Protein AF-X1LAN7-F1 (afdb_monomer_lite)

Foldseek 3Di:
DWKAWDFDDDVFIWIKIWDADPVRQIFIFTQPDTPCNVLLRVLLVVLRVVVPPDDLVVLVVSLCCQQPVDVHGDDDSSVSNSRNSSRTSLRSVCVVVVHDSCVVVPHDPDPDDDDADDADDPDPVSSQVSVCVRVPDFWHKDWDDPVRDDPQFPTKIFTWTQAPVGTDGFKMWTWRFLRVQVVCCVVVVHHPWDQDPVVRDTDRGTDTDIGGDPVVVVRSQQRVQWDWDDDPPDIQIFGQHDCVGQQAQEEQEEQAPPPLSVVVSVVVVVVCVVPTRYYYDRPDHPVVVVSVCRNRNHPYYHYRYPVNSVD

Structure (mmCIF, N/CA/C/O backbone):
data_AF-X1LAN7-F1
#
_entry.id   AF-X1LAN7-F1
#
loop_
_atom_site.group_PDB
_atom_site.id
_atom_site.type_symbol
_atom_site.label_atom_id
_atom_site.label_alt_id
_atom_site.label_comp_id
_atom_site.label_asym_id
_atom_site.label_entity_id
_atom_site.label_seq_id
_atom_site.pdbx_PDB_ins_code
_atom_site.Cartn_x
_atom_site.Cartn_y
_atom_site.Cartn_z
_atom_site.occupancy
_atom_site.B_iso_or_equiv
_atom_site.auth_seq_id
_atom_site.auth_comp_id
_atom_site.auth_asym_id
_atom_site.auth_atom_id
_atom_site.pdbx_PDB_model_num
ATOM 1 N N . THR A 1 1 ? -23.621 -31.656 3.270 1.00 93.31 1 THR A N 1
ATOM 2 C CA . THR A 1 1 ? -23.912 -32.624 4.350 1.00 93.31 1 THR A CA 1
ATOM 3 C C . THR A 1 1 ? -23.956 -31.976 5.725 1.00 93.31 1 THR A C 1
ATOM 5 O O . THR A 1 1 ? -24.864 -32.305 6.477 1.00 93.31 1 THR A O 1
ATOM 8 N N . ALA A 1 2 ? -23.056 -31.046 6.071 1.00 96.06 2 ALA A N 1
ATOM 9 C CA . ALA A 1 2 ? -23.102 -30.331 7.355 1.00 96.06 2 ALA A CA 1
ATOM 10 C C . ALA A 1 2 ? -22.460 -28.935 7.281 1.00 96.06 2 ALA A C 1
ATOM 12 O O . ALA A 1 2 ? -21.603 -28.694 6.432 1.00 96.06 2 ALA A O 1
ATOM 13 N N . VAL A 1 3 ? -22.838 -28.038 8.199 1.00 97.12 3 VAL A N 1
ATOM 14 C CA . VAL A 1 3 ? -22.232 -26.706 8.376 1.00 97.12 3 VAL A CA 1
ATOM 15 C C . VAL A 1 3 ? -21.875 -26.525 9.851 1.00 97.12 3 VAL A C 1
ATOM 17 O O . VAL A 1 3 ? -22.745 -26.350 10.705 1.00 97.12 3 VAL A O 1
ATOM 20 N N . LYS A 1 4 ? -20.583 -26.599 10.172 1.00 96.44 4 LYS A N 1
ATOM 21 C CA . LYS A 1 4 ? -20.095 -26.703 11.554 1.00 96.44 4 LYS A CA 1
ATOM 22 C C . LYS A 1 4 ? -19.290 -25.460 11.949 1.00 96.44 4 LYS A C 1
ATOM 24 O O . LYS A 1 4 ? -18.255 -25.214 11.331 1.00 96.44 4 LYS A O 1
ATOM 29 N N . PRO A 1 5 ? -19.721 -24.686 12.962 1.00 96.56 5 PRO A N 1
ATOM 30 C CA . PRO A 1 5 ? -18.915 -23.609 13.528 1.00 96.56 5 PRO A CA 1
ATOM 31 C C . PRO A 1 5 ? -17.863 -24.149 14.513 1.00 96.56 5 PRO A C 1
ATOM 33 O O . PRO A 1 5 ? -18.166 -25.002 15.347 1.00 96.56 5 PRO A O 1
ATOM 36 N N . PHE A 1 6 ? -16.655 -23.594 14.458 1.00 95.50 6 PHE A N 1
ATOM 37 C CA . PHE A 1 6 ? -15.504 -23.903 15.306 1.00 95.50 6 PHE A CA 1
ATOM 38 C C . PHE A 1 6 ? -14.986 -22.614 15.952 1.00 95.50 6 PHE A C 1
ATOM 40 O O . PHE A 1 6 ? -14.161 -21.912 15.359 1.00 95.50 6 PHE A O 1
ATOM 47 N N . PRO A 1 7 ? -15.488 -22.251 17.143 1.00 92.38 7 PRO A N 1
ATOM 48 C CA . PRO A 1 7 ? -14.899 -21.172 17.919 1.00 92.38 7 PRO A CA 1
ATOM 49 C C . PRO A 1 7 ? -13.528 -21.623 18.435 1.00 92.38 7 PRO A C 1
ATOM 51 O O . PRO A 1 7 ? -13.412 -22.667 19.078 1.00 92.38 7 PRO A O 1
ATOM 54 N N . ILE A 1 8 ? -12.490 -20.841 18.148 1.00 91.00 8 ILE A N 1
ATOM 55 C CA . ILE A 1 8 ? -11.109 -21.107 18.557 1.00 91.00 8 ILE A CA 1
ATOM 56 C C . ILE A 1 8 ? -10.618 -19.916 19.369 1.00 91.00 8 ILE A C 1
ATOM 58 O O . ILE A 1 8 ? -10.806 -18.763 18.985 1.00 91.00 8 ILE A O 1
ATOM 62 N N . LYS A 1 9 ? -9.966 -20.189 20.496 1.00 84.69 9 LYS A N 1
ATOM 63 C CA . LYS A 1 9 ? -9.334 -19.160 21.318 1.00 84.69 9 LYS A CA 1
ATOM 64 C C . LYS A 1 9 ? -7.823 -19.205 21.109 1.00 84.69 9 LYS A C 1
ATOM 66 O O . LYS A 1 9 ? -7.197 -20.195 21.476 1.00 84.69 9 LYS A O 1
ATOM 71 N N . ALA A 1 10 ? -7.268 -18.140 20.539 1.00 81.44 10 ALA A N 1
ATOM 72 C CA . ALA A 1 10 ? -5.829 -17.906 20.450 1.00 81.44 10 ALA A CA 1
ATOM 73 C C . ALA A 1 10 ? -5.483 -16.622 21.231 1.00 81.44 10 ALA A C 1
ATOM 75 O O . ALA A 1 10 ? -5.897 -16.484 22.384 1.00 81.44 10 ALA A O 1
ATOM 76 N N . ASP A 1 11 ? -4.767 -15.679 20.616 1.00 80.38 11 ASP A N 1
ATOM 77 C CA . ASP A 1 11 ? -4.537 -14.322 21.132 1.00 80.38 11 ASP A CA 1
ATOM 78 C C . ASP A 1 11 ? -5.847 -13.522 21.272 1.00 80.38 11 ASP A C 1
ATOM 80 O O . ASP A 1 11 ? -6.050 -12.794 22.244 1.00 80.38 11 ASP A O 1
ATOM 84 N N . ARG A 1 12 ? -6.779 -13.736 20.339 1.00 83.38 12 ARG A N 1
ATOM 85 C CA . ARG A 1 12 ? -8.180 -13.298 20.391 1.00 83.38 12 ARG A CA 1
ATOM 86 C C . ARG A 1 12 ? -9.114 -14.462 20.020 1.00 83.38 12 ARG A C 1
ATOM 88 O O . ARG A 1 12 ? -8.641 -15.495 19.535 1.00 83.38 12 ARG A O 1
ATOM 95 N N . PRO A 1 13 ? -10.430 -14.366 20.278 1.00 90.19 13 PRO A N 1
ATOM 96 C CA . PRO A 1 13 ? -11.364 -15.369 19.787 1.00 90.19 13 PRO A CA 1
ATOM 97 C C . PRO A 1 13 ? -11.541 -15.243 18.271 1.00 90.19 13 PRO A C 1
ATOM 99 O O . PRO A 1 13 ? -11.807 -14.158 17.750 1.00 90.19 13 PRO A O 1
ATOM 102 N N . TYR A 1 14 ? -11.445 -16.381 17.596 1.00 92.31 14 TYR A N 1
ATOM 103 C CA . TYR A 1 14 ? -11.757 -16.568 16.186 1.00 92.31 14 TYR A CA 1
ATOM 104 C C . TYR A 1 14 ? -12.940 -17.519 16.054 1.00 92.31 14 TYR A C 1
ATOM 106 O O . TYR A 1 14 ? -13.192 -18.358 16.923 1.00 92.31 14 TYR A O 1
ATOM 114 N N . LEU A 1 15 ? -13.655 -17.419 14.940 1.00 95.44 15 LEU A N 1
ATOM 115 C CA . LEU A 1 15 ? -14.700 -18.366 14.592 1.00 95.44 15 LEU A CA 1
ATOM 116 C C . LEU A 1 15 ? -14.530 -18.786 13.141 1.00 95.44 15 LEU A C 1
ATOM 118 O O . LEU A 1 15 ? -14.737 -17.986 12.230 1.00 95.44 15 LEU A O 1
ATOM 122 N N . PHE A 1 16 ? -14.216 -20.061 12.951 1.00 96.88 16 PHE A N 1
ATOM 123 C CA . PHE A 1 16 ? -14.199 -20.683 11.636 1.00 96.88 16 PHE A CA 1
ATOM 124 C C . PHE A 1 16 ? -15.485 -21.465 11.401 1.00 96.88 16 PHE A C 1
ATOM 126 O O . PHE A 1 16 ? -16.121 -21.942 12.341 1.00 96.88 16 PHE A O 1
ATOM 133 N N . VAL A 1 17 ? -15.864 -21.637 10.143 1.00 97.69 17 VAL A N 1
ATOM 134 C CA . VAL A 1 17 ? -16.921 -22.555 9.727 1.00 97.69 17 VAL A CA 1
ATOM 135 C C . VAL A 1 17 ? -16.349 -23.572 8.756 1.00 97.69 17 VAL A C 1
ATOM 137 O O . VAL A 1 17 ? -15.561 -23.222 7.882 1.00 97.69 17 VAL A O 1
ATOM 140 N N . LYS A 1 18 ? -16.757 -24.832 8.909 1.00 98.12 18 LYS A N 1
ATOM 141 C CA . LYS A 1 18 ? -16.514 -25.886 7.926 1.00 98.12 18 LYS A CA 1
ATOM 142 C C . LYS A 1 18 ? -17.829 -26.277 7.272 1.00 98.12 18 LYS A C 1
ATOM 144 O O . LYS A 1 18 ? -18.756 -26.696 7.970 1.00 98.12 18 LYS A O 1
ATOM 149 N N . VAL A 1 19 ? -17.889 -26.180 5.950 1.00 98.25 19 VAL A N 1
ATOM 150 C CA . VAL A 1 19 ? -19.006 -26.680 5.139 1.00 98.25 19 VAL A CA 1
ATOM 151 C C . VAL A 1 19 ? -18.566 -27.987 4.491 1.00 98.25 19 VAL A C 1
ATOM 153 O O . VAL A 1 19 ? -17.579 -28.010 3.765 1.00 98.25 19 VAL A O 1
ATOM 156 N N . GLU A 1 20 ? -19.266 -29.078 4.783 1.00 97.94 20 GLU A N 1
ATOM 157 C CA . GLU A 1 20 ? -18.968 -30.418 4.264 1.00 97.94 20 GLU A CA 1
ATOM 158 C C . GLU A 1 20 ? -19.929 -30.763 3.120 1.00 97.94 20 GLU A C 1
ATOM 160 O O . GLU A 1 20 ? -21.137 -30.514 3.232 1.00 97.94 20 GLU A O 1
ATOM 165 N N . THR A 1 21 ? -19.416 -31.353 2.038 1.00 97.81 21 THR A N 1
ATOM 166 C CA . THR A 1 21 ? -20.222 -31.928 0.949 1.00 97.81 21 THR A CA 1
ATOM 167 C C . THR A 1 21 ? -20.317 -33.452 1.080 1.00 97.81 21 THR A C 1
ATOM 169 O O . THR A 1 21 ? -19.758 -34.057 1.998 1.00 97.81 21 THR A O 1
ATOM 172 N N . ASP A 1 22 ? -21.123 -34.071 0.230 1.00 96.75 22 ASP A N 1
ATOM 173 C CA . ASP A 1 22 ? -21.238 -35.523 0.058 1.00 96.75 22 ASP A CA 1
ATOM 174 C C . ASP A 1 22 ? -20.114 -36.112 -0.810 1.00 96.75 22 ASP A C 1
ATOM 176 O O . ASP A 1 22 ? -19.755 -37.271 -0.633 1.00 96.75 22 ASP A O 1
ATOM 180 N N . GLU A 1 23 ? -19.485 -35.301 -1.660 1.00 94.75 23 GLU A N 1
ATOM 181 C CA . GLU A 1 23 ? -18.317 -35.683 -2.471 1.00 94.75 23 GLU A CA 1
ATOM 182 C C . GLU A 1 23 ? -16.978 -35.650 -1.703 1.00 94.75 23 GLU A C 1
ATOM 184 O O . GLU A 1 23 ? -15.906 -35.816 -2.280 1.00 94.75 23 GLU A O 1
ATOM 189 N N . GLY A 1 24 ? -17.005 -35.403 -0.390 1.00 93.12 24 GLY A N 1
ATOM 190 C CA . GLY A 1 24 ? -15.804 -35.346 0.453 1.00 93.12 24 GLY A CA 1
ATOM 191 C C . GLY A 1 24 ? -14.993 -34.047 0.337 1.00 93.12 24 GLY A C 1
ATOM 192 O O . GLY A 1 24 ? -14.035 -33.857 1.090 1.00 93.12 24 GLY A O 1
ATOM 193 N N . VAL A 1 25 ? -15.396 -33.121 -0.537 1.00 96.69 25 VAL A N 1
ATOM 194 C CA . VAL A 1 25 ? -14.853 -31.758 -0.593 1.00 96.69 25 VAL A CA 1
ATOM 195 C C . VAL A 1 25 ? -15.425 -30.943 0.571 1.00 96.69 25 VAL A C 1
ATOM 197 O O . VAL A 1 25 ? -16.591 -31.062 0.944 1.00 96.69 25 VAL A O 1
ATOM 200 N N . TYR A 1 26 ? -14.603 -30.098 1.185 1.00 97.88 26 TYR A N 1
ATOM 201 C CA . TYR A 1 26 ? -15.074 -29.185 2.220 1.00 97.88 26 TYR A CA 1
ATOM 202 C C . TYR A 1 26 ? -14.440 -27.807 2.086 1.00 97.88 26 TYR A C 1
ATOM 204 O O . TYR A 1 26 ? -13.293 -27.663 1.651 1.00 97.88 26 TYR A O 1
ATOM 212 N N . GLY A 1 27 ? -15.198 -26.809 2.522 1.00 97.94 27 GLY A N 1
ATOM 213 C CA . GLY A 1 27 ? -14.804 -25.409 2.544 1.00 97.94 27 GLY A CA 1
ATOM 214 C C . GLY A 1 27 ? -14.567 -24.906 3.953 1.00 97.94 27 GLY A C 1
ATOM 215 O O . GLY A 1 27 ? -15.240 -25.358 4.885 1.00 97.94 27 GLY A O 1
ATOM 216 N N . ILE A 1 28 ? -13.643 -23.965 4.097 1.00 98.1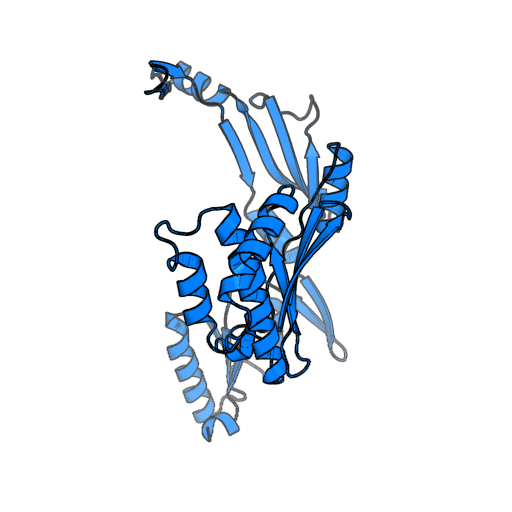2 28 ILE A N 1
ATOM 217 C CA . ILE A 1 28 ? -13.375 -23.239 5.334 1.00 98.12 28 ILE A CA 1
ATOM 218 C C . ILE A 1 28 ? -13.632 -21.753 5.108 1.00 98.12 28 ILE A C 1
ATOM 220 O O . ILE A 1 28 ? -13.197 -21.189 4.110 1.00 98.12 28 ILE A O 1
ATOM 224 N N . GLY A 1 29 ? -14.304 -21.117 6.061 1.00 97.31 29 GLY A N 1
ATOM 225 C CA . GLY A 1 29 ? -14.453 -19.667 6.092 1.00 97.31 29 GLY A CA 1
ATOM 226 C C . GLY A 1 29 ? -14.331 -19.112 7.502 1.00 97.31 29 GLY A C 1
ATOM 227 O O . GLY A 1 29 ? -14.469 -19.844 8.483 1.00 97.31 29 GLY A O 1
ATOM 228 N N . GLU A 1 30 ? -14.052 -17.817 7.601 1.00 96.69 30 GLU A N 1
ATOM 229 C CA . GLU A 1 30 ? -13.845 -17.105 8.863 1.00 96.69 30 GLU A CA 1
ATOM 230 C C . GLU A 1 30 ? -14.938 -16.052 9.065 1.00 96.69 30 GLU A C 1
ATOM 232 O O . GLU A 1 30 ? -15.313 -15.338 8.135 1.00 96.69 30 GLU A O 1
ATOM 237 N N . ALA A 1 31 ? -15.441 -15.932 10.292 1.00 94.69 31 ALA A N 1
ATOM 238 C CA . ALA A 1 31 ? -16.333 -14.848 10.678 1.00 94.69 31 ALA A CA 1
ATOM 239 C C . ALA A 1 31 ? -15.549 -13.665 11.269 1.00 94.69 31 ALA A C 1
ATOM 241 O O . ALA A 1 31 ? -14.831 -13.809 12.256 1.00 94.69 31 ALA A O 1
ATOM 242 N N . GLY A 1 32 ? -15.757 -12.464 10.725 1.00 84.88 32 GLY A N 1
ATOM 243 C CA . GLY A 1 32 ? -14.953 -11.276 11.050 1.00 84.88 32 GLY A CA 1
ATOM 244 C C . GLY A 1 32 ? -15.312 -10.522 12.341 1.00 84.88 32 GLY A C 1
ATOM 245 O O . GLY A 1 32 ? -14.724 -9.475 12.605 1.00 84.88 32 GLY A O 1
ATOM 246 N N . ILE A 1 33 ? -16.275 -10.985 13.150 1.00 87.25 33 ILE A N 1
ATOM 247 C CA . ILE A 1 33 ? -16.694 -10.271 14.375 1.00 87.25 33 ILE A CA 1
ATOM 248 C C . ILE A 1 33 ? -16.093 -10.924 15.622 1.00 87.25 33 ILE A C 1
ATOM 250 O O . ILE A 1 33 ? -16.616 -11.907 16.149 1.00 87.25 33 ILE A O 1
ATOM 254 N N . THR A 1 34 ? -15.036 -10.308 16.148 1.00 84.50 34 THR A N 1
ATOM 255 C CA . THR A 1 34 ? -14.375 -10.722 17.393 1.00 84.50 34 THR A CA 1
ATOM 256 C C . THR A 1 34 ? -15.280 -10.503 18.621 1.00 84.50 34 THR A C 1
ATOM 258 O O . THR A 1 34 ? -16.012 -9.506 18.702 1.00 84.50 34 THR A O 1
ATOM 261 N N . TRP A 1 35 ? -15.198 -11.418 19.597 1.00 90.12 35 TRP A N 1
ATOM 262 C CA . TRP A 1 35 ? -15.920 -11.430 20.888 1.00 90.12 35 TRP A CA 1
ATOM 263 C C . TRP A 1 35 ? -17.421 -11.746 20.819 1.00 90.12 35 TRP A C 1
ATOM 265 O O . TRP A 1 35 ? -18.147 -11.558 21.796 1.00 90.12 35 TRP A O 1
ATOM 275 N N . ARG A 1 36 ? -17.924 -12.157 19.650 1.00 93.50 36 ARG A N 1
ATOM 276 C CA . ARG A 1 36 ? -19.327 -12.558 19.440 1.00 93.50 36 ARG A CA 1
ATOM 277 C C . ARG A 1 36 ? -19.425 -13.932 18.777 1.00 93.50 36 ARG A C 1
ATOM 279 O O . ARG A 1 36 ? -20.456 -14.274 18.203 1.00 93.50 36 ARG A O 1
ATOM 286 N N . GLU A 1 37 ? -18.376 -14.740 18.891 1.00 93.38 37 GLU A N 1
ATOM 287 C CA . GLU A 1 37 ? -18.239 -16.056 18.269 1.00 93.38 37 GLU A CA 1
ATOM 288 C C . GLU A 1 37 ? -19.393 -17.006 18.616 1.00 93.38 37 GLU A C 1
ATOM 290 O O . GLU A 1 37 ? -19.853 -17.764 17.767 1.00 93.38 37 GLU A O 1
ATOM 295 N N . TRP A 1 38 ? -19.942 -16.923 19.829 1.00 93.62 38 TRP A N 1
ATOM 296 C CA . TRP A 1 38 ? -21.084 -17.744 20.232 1.00 93.62 38 TRP A CA 1
ATOM 297 C C . TRP A 1 38 ? -22.390 -17.328 19.555 1.00 93.62 38 TRP A C 1
ATOM 299 O O . TRP A 1 38 ? -23.160 -18.193 19.133 1.00 93.62 38 TRP A O 1
ATOM 309 N N . ALA A 1 39 ? -22.622 -16.020 19.410 1.00 94.88 39 ALA A N 1
ATOM 310 C CA . ALA A 1 39 ? -23.793 -15.490 18.717 1.00 94.88 39 ALA A CA 1
ATOM 311 C C . ALA A 1 39 ? -23.725 -15.813 17.221 1.00 94.88 39 ALA A C 1
ATOM 313 O O . ALA A 1 39 ? -24.687 -16.328 16.652 1.00 94.88 39 ALA A O 1
ATOM 314 N N . VAL A 1 40 ? -22.558 -15.601 16.605 1.00 96.06 40 VAL A N 1
ATOM 315 C CA . VAL A 1 40 ? -22.331 -15.945 15.197 1.00 96.06 40 VAL A CA 1
ATOM 316 C C . VAL A 1 40 ? -22.406 -17.462 14.990 1.00 96.06 40 VAL A C 1
ATOM 318 O O . VAL A 1 40 ? -23.057 -17.917 14.057 1.00 96.06 40 VAL A O 1
ATOM 321 N N . GLY A 1 41 ? -21.852 -18.277 15.892 1.00 95.81 41 GLY A N 1
ATOM 322 C CA . GLY A 1 41 ? -21.985 -19.736 15.843 1.00 95.81 41 GLY A CA 1
ATOM 323 C C . GLY A 1 41 ? -23.437 -20.211 15.979 1.00 95.81 41 GLY A C 1
ATOM 324 O O . GLY A 1 41 ? -23.840 -21.175 15.329 1.00 95.81 41 GLY A O 1
ATOM 325 N N . GLY A 1 42 ? -24.249 -19.518 16.782 1.00 95.69 42 GLY A N 1
ATOM 326 C CA . GLY A 1 42 ? -25.700 -19.707 16.833 1.00 95.69 42 GLY A CA 1
ATOM 327 C C . GLY A 1 42 ? -26.378 -19.392 15.499 1.00 95.69 42 GLY A C 1
ATOM 328 O O . GLY A 1 42 ? -27.150 -20.211 15.003 1.00 95.69 42 GLY A O 1
ATOM 329 N N . ALA A 1 43 ? -26.033 -18.260 14.884 1.00 95.44 43 ALA A N 1
ATOM 330 C CA . ALA A 1 43 ? -26.537 -17.866 13.571 1.00 95.44 43 ALA A CA 1
ATOM 331 C C . ALA A 1 43 ? -26.139 -18.859 12.462 1.00 95.44 43 ALA A C 1
ATOM 333 O O . ALA A 1 43 ? -26.980 -19.236 11.654 1.00 95.44 43 ALA A O 1
ATOM 334 N N . ILE A 1 44 ? -24.904 -19.370 12.467 1.00 96.81 44 ILE A N 1
ATOM 335 C CA . ILE A 1 44 ? -24.456 -20.420 11.536 1.00 96.81 44 ILE A CA 1
ATOM 336 C C . ILE A 1 44 ? -25.300 -21.688 11.708 1.00 96.81 44 ILE A C 1
ATOM 338 O O . ILE A 1 44 ? -25.775 -22.254 10.725 1.00 96.81 44 ILE A O 1
ATOM 342 N N . ARG A 1 45 ? -25.538 -22.123 12.953 1.00 95.44 45 ARG A N 1
ATOM 343 C CA . ARG A 1 45 ? -26.410 -23.278 13.230 1.00 95.44 45 ARG A CA 1
ATOM 344 C C . ARG A 1 45 ? -27.844 -23.053 12.754 1.00 95.44 45 ARG A C 1
ATOM 346 O O . ARG A 1 45 ? -28.469 -24.000 12.289 1.00 95.44 45 ARG A O 1
ATOM 353 N N . HIS A 1 46 ? -28.349 -21.826 12.852 1.00 93.31 46 HIS A N 1
ATOM 354 C CA . HIS A 1 46 ? -29.666 -21.465 12.334 1.00 93.31 46 HIS A CA 1
ATOM 355 C C . HIS A 1 46 ? -29.713 -21.562 10.797 1.00 93.31 46 HIS A C 1
ATOM 357 O O . HIS A 1 46 ? -30.567 -22.261 10.245 1.00 93.31 46 HIS A O 1
ATOM 363 N N . LEU A 1 47 ? -28.740 -20.948 10.112 1.00 95.06 47 LEU A N 1
ATOM 364 C CA . LEU A 1 47 ? -28.637 -20.941 8.648 1.00 95.06 47 LEU A CA 1
ATOM 365 C C . LEU A 1 47 ? -28.336 -22.323 8.054 1.00 95.06 47 LEU A C 1
ATOM 367 O O . LEU A 1 47 ? -28.708 -22.580 6.913 1.00 95.06 47 LEU A O 1
ATOM 371 N N . GLN A 1 48 ? -27.730 -23.241 8.816 1.00 95.50 48 GLN A N 1
ATOM 372 C CA . GLN A 1 48 ? -27.444 -24.609 8.365 1.00 95.50 48 GLN A CA 1
ATOM 373 C C . GLN A 1 48 ? -28.680 -25.302 7.769 1.00 95.50 48 GLN A C 1
ATOM 375 O O . GLN A 1 48 ? -28.548 -26.034 6.789 1.00 95.50 48 GLN A O 1
ATOM 380 N N . SER A 1 49 ? -29.871 -25.066 8.328 1.00 91.88 49 SER A N 1
ATOM 381 C CA . SER A 1 49 ? -31.115 -25.682 7.844 1.00 91.88 49 SER A CA 1
ATOM 382 C C . SER A 1 49 ? -31.469 -25.300 6.401 1.00 91.88 49 SER A C 1
ATOM 384 O O . SER A 1 49 ? -32.071 -26.102 5.696 1.00 91.88 49 SER A O 1
ATOM 386 N N . LEU A 1 50 ? -31.042 -24.120 5.942 1.00 92.81 50 LEU A N 1
ATOM 387 C CA . LEU A 1 50 ? -31.231 -23.643 4.569 1.00 92.81 50 LEU A CA 1
ATOM 388 C C . LEU A 1 50 ? -30.190 -24.211 3.593 1.00 92.81 50 LEU A C 1
ATOM 390 O O . LEU A 1 50 ? -30.388 -24.148 2.384 1.00 92.81 50 LEU A O 1
ATOM 394 N N . LEU A 1 51 ? -29.071 -24.731 4.105 1.00 95.62 51 LEU A N 1
ATOM 395 C CA . LEU A 1 51 ? -27.888 -25.092 3.316 1.00 95.62 51 LEU A CA 1
ATOM 396 C C . LEU A 1 51 ? -27.735 -26.602 3.134 1.00 95.62 51 LEU A C 1
ATOM 398 O O . LEU A 1 51 ? -27.246 -27.063 2.103 1.00 95.62 51 LEU A O 1
ATOM 402 N N . VAL A 1 52 ? -28.120 -27.397 4.134 1.00 96.56 52 VAL A N 1
ATOM 403 C CA . VAL A 1 52 ? -28.007 -28.857 4.056 1.00 96.56 52 VAL A CA 1
ATOM 404 C C . VAL A 1 52 ? -28.920 -29.386 2.948 1.00 96.56 52 VAL A C 1
ATOM 406 O O . VAL A 1 52 ? -30.117 -29.123 2.933 1.00 96.56 52 VAL A O 1
ATOM 409 N N . GLY A 1 53 ? -28.334 -30.148 2.020 1.00 96.25 53 GLY A N 1
ATOM 410 C CA . GLY A 1 53 ? -29.033 -30.705 0.858 1.00 96.25 53 GLY A CA 1
ATOM 411 C C . GLY A 1 53 ? -29.066 -29.784 -0.365 1.00 96.25 53 GLY A C 1
ATOM 412 O O . GLY A 1 53 ? -29.588 -30.190 -1.397 1.00 96.25 53 GLY A O 1
ATOM 413 N N . GLN A 1 54 ? -28.510 -28.573 -0.278 1.00 97.38 54 GLN A N 1
ATOM 414 C CA . GLN A 1 54 ? -28.371 -27.683 -1.428 1.00 97.38 54 GLN A CA 1
ATOM 415 C C . GLN A 1 54 ? -27.054 -27.910 -2.179 1.00 97.38 54 GLN A C 1
ATOM 417 O O . GLN A 1 54 ? -26.063 -28.364 -1.605 1.00 97.38 54 GLN A O 1
ATOM 422 N N . ASP A 1 55 ? -27.046 -27.520 -3.454 1.00 97.19 55 ASP A N 1
ATOM 423 C CA . ASP A 1 55 ? -25.848 -27.479 -4.293 1.00 97.19 55 ASP A CA 1
ATOM 424 C C . ASP A 1 55 ? -24.951 -26.277 -3.915 1.00 97.19 55 ASP A C 1
ATOM 426 O O . ASP A 1 55 ? -25.383 -25.125 -4.070 1.00 97.19 55 ASP A O 1
ATOM 430 N N . PRO A 1 56 ? -23.700 -26.503 -3.458 1.00 96.56 56 PRO A N 1
ATOM 431 C CA . PRO A 1 56 ? -22.784 -25.431 -3.071 1.00 96.56 56 PRO A CA 1
ATOM 432 C C . PRO A 1 56 ? -22.340 -24.536 -4.242 1.00 96.56 56 PRO A C 1
ATOM 434 O O . PRO A 1 56 ? -21.883 -23.413 -4.008 1.00 96.56 56 PRO A O 1
ATOM 437 N N . PHE A 1 57 ? -22.492 -24.969 -5.502 1.00 96.56 57 PHE A N 1
ATOM 438 C CA . PHE A 1 57 ? -22.143 -24.152 -6.670 1.00 96.56 57 PHE A CA 1
ATOM 439 C C . PHE A 1 57 ? -23.129 -23.006 -6.906 1.00 96.56 57 PHE A C 1
ATOM 441 O O . PHE A 1 57 ? -22.751 -21.985 -7.498 1.00 96.56 57 PHE A O 1
ATOM 448 N N . ARG A 1 58 ? -24.352 -23.109 -6.369 1.00 96.81 58 ARG A N 1
ATOM 449 C CA . ARG A 1 58 ? -25.395 -22.074 -6.427 1.00 96.81 58 ARG A CA 1
ATOM 450 C C . ARG A 1 58 ? -25.164 -20.955 -5.405 1.00 96.81 58 ARG A C 1
ATOM 452 O O . ARG A 1 58 ? -26.103 -20.502 -4.756 1.00 96.81 58 ARG A O 1
ATOM 459 N N . THR A 1 59 ? -23.920 -20.494 -5.280 1.00 95.06 59 THR A N 1
ATOM 460 C CA . THR A 1 59 ? -23.455 -19.550 -4.251 1.00 95.06 59 THR A CA 1
ATOM 461 C C . THR A 1 59 ? -24.328 -18.295 -4.174 1.00 95.06 59 THR A C 1
ATOM 463 O O . THR A 1 59 ? -24.817 -17.976 -3.098 1.00 95.06 59 THR A O 1
ATOM 466 N N . GLU A 1 60 ? -24.647 -17.664 -5.311 1.00 95.38 60 GLU A N 1
ATOM 467 C CA . GLU A 1 60 ? -25.509 -16.469 -5.349 1.00 95.38 60 GLU A CA 1
ATOM 468 C C . GLU A 1 60 ? -26.933 -16.756 -4.848 1.00 95.38 60 GLU A C 1
ATOM 470 O O . GLU A 1 60 ? -27.494 -16.004 -4.057 1.00 95.38 60 GLU A O 1
ATOM 475 N N . PHE A 1 61 ? -27.524 -17.883 -5.256 1.00 96.38 61 PHE A N 1
ATOM 476 C CA . PHE A 1 61 ? -28.849 -18.275 -4.776 1.00 96.38 61 PHE A CA 1
ATOM 477 C C . PHE A 1 61 ? -28.837 -18.495 -3.261 1.00 96.38 61 PHE A C 1
ATOM 479 O O . PHE A 1 61 ? -29.704 -17.968 -2.568 1.00 96.38 61 PHE A O 1
ATOM 486 N N . LEU A 1 62 ? -27.848 -19.228 -2.746 1.00 96.69 62 LEU A N 1
ATOM 487 C CA . LEU A 1 62 ? -27.708 -19.485 -1.313 1.00 96.69 62 LEU A CA 1
ATOM 488 C C . LEU A 1 62 ? -27.481 -18.192 -0.529 1.00 96.69 62 LEU A C 1
ATOM 490 O O . LEU A 1 62 ? -28.104 -17.998 0.513 1.00 96.69 62 LEU A O 1
ATOM 494 N N . TRP A 1 63 ? -26.667 -17.279 -1.056 1.00 97.00 63 TRP A N 1
ATOM 495 C CA . TRP A 1 63 ? -26.447 -15.964 -0.467 1.00 97.00 63 TRP A CA 1
ATOM 496 C C . TRP A 1 63 ? -27.757 -15.178 -0.350 1.00 97.00 63 TRP A C 1
ATOM 498 O O . TRP A 1 63 ? -28.103 -14.714 0.737 1.00 97.00 63 TRP A O 1
ATOM 508 N N . GLN A 1 64 ? -28.545 -15.107 -1.429 1.00 95.25 64 GLN A N 1
ATOM 509 C CA . GLN A 1 64 ? -29.845 -14.428 -1.420 1.00 95.25 64 GLN A CA 1
ATOM 510 C C . GLN A 1 64 ? -30.822 -15.102 -0.447 1.00 95.25 64 GLN A C 1
ATOM 512 O O . GLN A 1 64 ? -31.498 -14.409 0.312 1.00 95.25 64 GLN A O 1
ATOM 517 N N . GLN A 1 65 ? -30.877 -16.438 -0.415 1.00 94.62 65 GLN A N 1
ATOM 518 C CA . GLN A 1 65 ? -31.723 -17.168 0.536 1.00 94.62 65 GLN A CA 1
ATOM 519 C C . GLN A 1 65 ? -31.351 -16.852 1.989 1.00 94.62 65 GLN A C 1
ATOM 521 O O . GLN A 1 65 ? -32.236 -16.589 2.798 1.00 94.62 65 GLN A O 1
ATOM 526 N N . MET A 1 66 ? -30.061 -16.806 2.325 1.00 95.06 66 MET A N 1
ATOM 527 C CA . MET A 1 66 ? -29.633 -16.443 3.678 1.00 95.06 66 MET A CA 1
ATOM 528 C C . MET A 1 66 ? -29.896 -14.965 4.001 1.00 95.06 66 MET A C 1
ATOM 530 O O . MET A 1 66 ? -30.281 -14.649 5.123 1.00 95.06 66 MET A O 1
ATOM 534 N N . HIS A 1 67 ? -29.712 -14.062 3.031 1.00 93.69 67 HIS A N 1
ATOM 535 C CA . HIS A 1 67 ? -29.845 -12.622 3.252 1.00 93.69 67 HIS A CA 1
ATOM 536 C C . HIS A 1 67 ? -31.298 -12.172 3.410 1.00 93.69 67 HIS A C 1
ATOM 538 O O . HIS A 1 67 ? -31.595 -11.338 4.257 1.00 93.69 67 HIS A O 1
ATOM 544 N N . ARG A 1 68 ? -32.186 -12.666 2.540 1.00 90.94 68 ARG A N 1
ATOM 545 C CA . ARG A 1 68 ? -33.557 -12.156 2.351 1.00 90.94 68 ARG A CA 1
ATOM 546 C C . ARG A 1 68 ? -34.617 -13.256 2.241 1.00 90.94 68 ARG A C 1
ATOM 548 O O . ARG A 1 68 ? -35.762 -12.961 1.919 1.00 90.94 68 ARG A O 1
ATOM 555 N N . GLY A 1 69 ? -34.251 -14.519 2.475 1.00 86.06 69 GLY A N 1
ATOM 556 C CA . GLY A 1 69 ? -35.216 -15.621 2.579 1.00 86.06 69 GLY A CA 1
ATOM 557 C C . GLY A 1 69 ? -36.035 -15.567 3.871 1.00 86.06 69 GLY A C 1
ATOM 558 O O . GLY A 1 69 ? -37.150 -16.080 3.916 1.00 86.06 69 GLY A O 1
ATOM 559 N N . ALA A 1 70 ? -35.517 -14.894 4.903 1.00 80.44 70 ALA A N 1
ATOM 560 C CA . ALA A 1 70 ? -36.309 -14.446 6.042 1.00 80.44 70 ALA A CA 1
ATOM 561 C C . ALA A 1 70 ? -37.009 -13.112 5.725 1.00 80.44 70 ALA A C 1
ATOM 563 O O . ALA A 1 70 ? -36.534 -12.328 4.906 1.00 80.44 70 ALA A O 1
ATOM 564 N N . PHE A 1 71 ? -38.129 -12.838 6.404 1.00 82.75 71 PHE A N 1
ATOM 565 C CA . PHE A 1 71 ? -38.894 -11.596 6.225 1.00 82.75 71 PHE A CA 1
ATOM 566 C C . PHE A 1 71 ? -38.037 -10.338 6.451 1.00 82.75 71 PHE A C 1
ATOM 568 O O . PHE A 1 71 ? -38.164 -9.361 5.716 1.00 82.75 71 PHE A O 1
ATOM 575 N N . PHE A 1 72 ? -37.148 -10.379 7.448 1.00 86.44 72 PHE A N 1
ATOM 576 C CA . PHE A 1 72 ? -36.198 -9.307 7.727 1.00 86.44 72 PHE A CA 1
ATOM 577 C C . PHE A 1 72 ? -34.817 -9.639 7.152 1.00 86.44 72 PHE A C 1
ATOM 579 O O . PHE A 1 72 ? -34.347 -10.765 7.345 1.00 86.44 72 PHE A O 1
ATOM 586 N N . PRO A 1 73 ? -34.155 -8.676 6.486 1.00 85.75 73 PRO A N 1
ATOM 587 C CA . PRO A 1 73 ? -32.799 -8.861 5.996 1.00 85.75 73 PRO A CA 1
ATOM 588 C C . PRO A 1 73 ? -31.781 -9.151 7.102 1.00 85.75 73 PRO A C 1
ATOM 590 O O . PRO A 1 73 ? -31.960 -8.763 8.258 1.00 85.75 73 PRO A O 1
ATOM 593 N N . ALA A 1 74 ? -30.678 -9.793 6.727 1.00 85.81 74 ALA A N 1
ATOM 594 C CA . ALA A 1 74 ? -29.568 -10.044 7.634 1.00 85.81 74 ALA A CA 1
ATOM 595 C C . ALA A 1 74 ? -28.913 -8.738 8.128 1.00 85.81 74 ALA A C 1
ATOM 597 O O . ALA A 1 74 ? -28.540 -7.865 7.348 1.00 85.81 74 ALA A O 1
ATOM 598 N N . GLU A 1 75 ?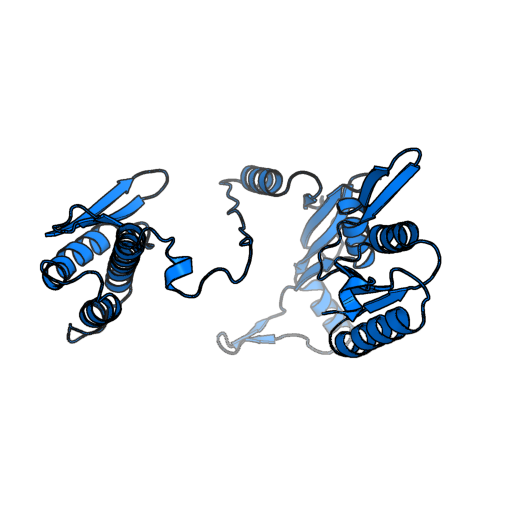 -28.722 -8.639 9.444 1.00 87.31 75 GLU A N 1
ATOM 599 C CA . GLU A 1 75 ? -27.944 -7.573 10.085 1.00 87.31 75 GLU A CA 1
ATOM 600 C C . GLU A 1 75 ? -26.566 -8.084 10.544 1.00 87.31 75 GLU A C 1
ATOM 602 O O . GLU A 1 75 ? -26.143 -9.179 10.194 1.00 87.31 75 GLU A O 1
ATOM 607 N N . LYS A 1 76 ? -25.848 -7.326 11.385 1.00 90.62 76 LYS A N 1
ATOM 608 C CA . LYS A 1 76 ? -24.435 -7.551 11.755 1.00 90.62 76 LYS A CA 1
ATOM 609 C C . LYS A 1 76 ? -24.055 -9.009 12.073 1.00 90.62 76 LYS A C 1
ATOM 611 O O . LYS A 1 76 ? -23.077 -9.511 11.525 1.00 90.62 76 LYS A O 1
ATOM 616 N N . ILE A 1 77 ? -24.794 -9.692 12.955 1.00 94.25 77 ILE A N 1
ATOM 617 C CA . ILE A 1 77 ? -24.464 -11.074 13.362 1.00 94.25 77 ILE A CA 1
ATOM 618 C C . ILE A 1 77 ? -24.738 -12.072 12.231 1.00 94.25 77 ILE A C 1
ATOM 620 O O . ILE A 1 77 ? -23.902 -12.938 11.971 1.00 94.25 77 ILE A O 1
ATOM 624 N N . LEU A 1 78 ? -25.876 -11.935 11.543 1.00 93.69 78 LEU A N 1
ATOM 625 C CA . LEU A 1 78 ? -26.240 -12.804 10.424 1.00 93.69 78 LEU A CA 1
ATOM 626 C C . LEU A 1 78 ? -25.329 -12.571 9.216 1.00 93.69 78 LEU A C 1
ATOM 628 O O . LEU A 1 78 ? -24.836 -13.541 8.660 1.00 93.69 78 LEU A O 1
ATOM 632 N N . CYS A 1 79 ? -25.005 -11.322 8.877 1.00 95.06 79 CYS A N 1
ATOM 633 C CA . CYS A 1 79 ? -24.048 -10.988 7.822 1.00 95.06 79 CYS A CA 1
ATOM 634 C C . CYS A 1 79 ? -22.662 -11.584 8.093 1.00 95.06 79 CYS A C 1
ATOM 636 O O . CYS A 1 79 ? -22.022 -12.082 7.174 1.00 95.06 79 CYS A O 1
ATOM 638 N N . SER A 1 80 ? -22.205 -11.588 9.350 1.00 96.12 80 SER A N 1
ATOM 639 C CA . SER A 1 80 ? -20.940 -12.235 9.726 1.00 96.12 80 SER A CA 1
ATOM 640 C C . SER A 1 80 ? -20.990 -13.757 9.550 1.00 96.12 80 SER A C 1
ATOM 642 O O . SER A 1 80 ? -20.065 -14.346 8.992 1.00 96.12 80 SER A O 1
ATOM 644 N N . ALA A 1 81 ? -22.094 -14.396 9.956 1.00 96.62 81 ALA A N 1
ATOM 645 C CA . ALA A 1 81 ? -22.314 -15.826 9.732 1.00 96.62 81 ALA A CA 1
ATOM 646 C C . ALA A 1 81 ? -22.371 -16.169 8.235 1.00 96.62 81 ALA A C 1
ATOM 648 O O . ALA A 1 81 ? -21.732 -17.122 7.793 1.00 96.62 81 ALA A O 1
ATOM 649 N N . MET A 1 82 ? -23.103 -15.369 7.459 1.00 96.75 82 MET A N 1
ATOM 650 C CA . MET A 1 82 ? -23.220 -15.507 6.011 1.00 96.75 82 MET A CA 1
ATOM 651 C C . MET A 1 82 ? -21.879 -15.338 5.312 1.00 96.75 82 MET A C 1
ATOM 653 O O . MET A 1 82 ? -21.573 -16.137 4.442 1.00 96.75 82 MET A O 1
ATOM 657 N N . SER A 1 83 ? -21.075 -14.346 5.704 1.00 97.56 83 SER A N 1
ATOM 658 C CA . SER A 1 83 ? -19.735 -14.125 5.148 1.00 97.56 83 SER A CA 1
ATOM 659 C C . SER A 1 83 ? -18.846 -15.355 5.339 1.00 97.56 83 SER A C 1
ATOM 661 O O . SER A 1 83 ? -18.265 -15.855 4.380 1.00 97.56 83 SER A O 1
ATOM 663 N N . ALA A 1 84 ? -18.827 -15.930 6.547 1.00 97.62 84 ALA A N 1
ATOM 664 C CA . ALA A 1 84 ? -18.068 -17.150 6.812 1.00 97.62 84 ALA A CA 1
ATOM 665 C C . ALA A 1 84 ? -18.543 -18.328 5.938 1.00 97.62 84 ALA A C 1
ATOM 667 O O . ALA A 1 84 ? -17.728 -19.088 5.418 1.00 97.62 84 ALA A O 1
ATOM 668 N N . ILE A 1 85 ? -19.859 -18.480 5.757 1.00 98.12 85 ILE A N 1
ATOM 669 C CA . ILE A 1 85 ? -20.434 -19.522 4.895 1.00 98.12 85 ILE A CA 1
ATOM 670 C C . ILE A 1 85 ? -20.084 -19.267 3.423 1.00 98.12 85 ILE A C 1
ATOM 672 O O . ILE A 1 85 ? -19.687 -20.202 2.737 1.00 98.12 85 ILE A O 1
ATOM 676 N N . ASP A 1 86 ? -20.192 -18.030 2.943 1.00 98.06 86 ASP A N 1
ATOM 677 C CA . ASP A 1 86 ? -19.896 -17.642 1.561 1.00 98.06 86 ASP A CA 1
ATOM 678 C C . ASP A 1 86 ? -18.431 -17.918 1.199 1.00 98.06 86 ASP A C 1
ATOM 680 O O . ASP A 1 86 ? -18.160 -18.588 0.203 1.00 98.06 86 ASP A O 1
ATOM 684 N N . ILE A 1 87 ? -17.494 -17.531 2.075 1.00 98.44 87 ILE A N 1
ATOM 685 C CA . ILE A 1 87 ? -16.066 -17.854 1.938 1.00 98.44 87 ILE A CA 1
ATOM 686 C C . ILE A 1 87 ? -15.868 -19.373 1.824 1.00 98.44 87 ILE A C 1
ATOM 688 O O 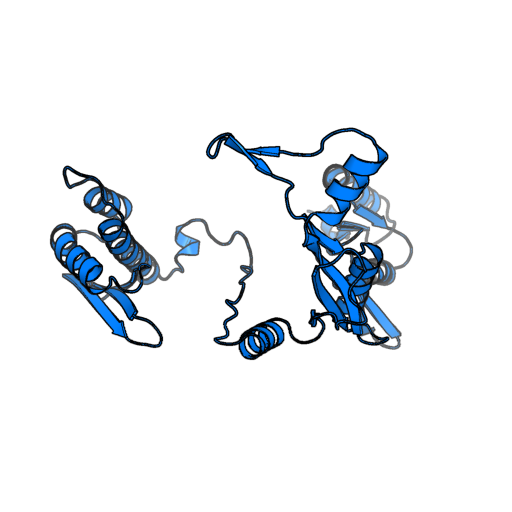. ILE A 1 87 ? -15.163 -19.836 0.928 1.00 98.44 87 ILE A O 1
ATOM 692 N N . ALA A 1 88 ? -16.530 -20.163 2.677 1.00 98.38 88 ALA A N 1
ATOM 693 C CA . ALA A 1 88 ? -16.438 -21.621 2.625 1.00 98.38 88 ALA A CA 1
ATOM 694 C C . ALA A 1 88 ? -17.033 -22.209 1.329 1.00 98.38 88 ALA A C 1
ATOM 696 O O . ALA A 1 88 ? -16.484 -23.162 0.779 1.00 98.38 88 ALA A O 1
ATOM 697 N N . LEU A 1 89 ? -18.129 -21.654 0.806 1.00 98.25 89 LEU A N 1
ATOM 698 C CA . LEU A 1 89 ? -18.711 -22.086 -0.471 1.00 98.25 89 LEU A CA 1
ATOM 699 C C . LEU A 1 89 ? -17.782 -21.770 -1.655 1.00 98.25 89 LEU A C 1
ATOM 701 O O . LEU A 1 89 ? -17.631 -22.599 -2.555 1.00 98.25 89 LEU A O 1
ATOM 705 N N . TRP A 1 90 ? -17.115 -20.614 -1.643 1.00 98.25 90 TRP A N 1
ATOM 706 C CA . TRP A 1 90 ? -16.094 -20.276 -2.638 1.00 98.25 90 TRP A CA 1
ATOM 707 C C . TRP A 1 90 ? -14.852 -21.164 -2.538 1.00 98.25 90 TRP A C 1
ATOM 709 O O . TRP A 1 90 ? -14.332 -21.589 -3.569 1.00 98.25 90 TRP A O 1
ATOM 719 N N . ASP A 1 91 ? -14.419 -21.510 -1.326 1.00 98.38 91 ASP A N 1
ATOM 720 C CA . ASP A 1 91 ? -13.335 -22.470 -1.093 1.00 98.38 91 ASP A CA 1
ATOM 721 C C . ASP A 1 91 ? -13.692 -23.868 -1.644 1.00 98.38 91 ASP A C 1
ATOM 723 O O . ASP A 1 91 ? -12.883 -24.486 -2.336 1.00 98.38 91 ASP A O 1
ATOM 727 N N . ILE A 1 92 ? -14.938 -24.335 -1.456 1.00 98.19 92 ILE A N 1
ATOM 728 C CA . ILE A 1 92 ? -15.441 -25.570 -2.097 1.00 98.19 92 ILE A CA 1
ATOM 729 C C . ILE A 1 92 ? -15.339 -25.472 -3.617 1.00 98.19 92 ILE A C 1
ATOM 731 O O . ILE A 1 92 ? -14.824 -26.392 -4.247 1.00 98.19 92 ILE A O 1
ATOM 735 N N . LYS A 1 93 ? -15.807 -24.368 -4.211 1.00 97.69 93 LYS A N 1
ATOM 736 C CA . LYS A 1 93 ? -15.800 -24.182 -5.667 1.00 97.69 93 LYS A CA 1
ATOM 737 C C . LYS A 1 93 ? -14.371 -24.172 -6.226 1.00 97.69 93 LYS A C 1
ATOM 739 O O . LYS A 1 93 ? -14.111 -24.825 -7.232 1.00 97.69 93 LYS A O 1
ATOM 744 N N . GLY A 1 94 ? -13.439 -23.505 -5.542 1.00 97.75 94 GLY A N 1
ATOM 745 C CA . GLY A 1 94 ? -12.016 -23.517 -5.889 1.00 97.75 94 GLY A CA 1
ATOM 746 C C . GLY A 1 94 ? -11.407 -24.919 -5.835 1.00 97.75 94 GLY A C 1
ATOM 747 O O . GLY A 1 94 ? -10.793 -25.367 -6.802 1.00 97.75 94 GLY A O 1
ATOM 748 N N . LYS A 1 95 ? -11.644 -25.655 -4.742 1.00 98.00 95 LYS A N 1
ATOM 749 C CA . LYS A 1 95 ? -11.159 -27.035 -4.568 1.00 98.00 95 LYS A CA 1
ATOM 750 C C . LYS A 1 95 ? -11.750 -28.005 -5.587 1.00 98.00 95 LYS A C 1
ATOM 752 O O . LYS A 1 95 ? -11.005 -28.774 -6.183 1.00 98.00 95 LYS A O 1
ATOM 757 N N . ALA A 1 96 ? -13.060 -27.948 -5.813 1.00 97.56 96 ALA A N 1
ATOM 758 C CA . ALA A 1 96 ? -13.754 -28.817 -6.760 1.00 97.56 96 ALA A CA 1
ATOM 759 C C . ALA A 1 96 ? -13.285 -28.594 -8.208 1.00 97.56 96 ALA A C 1
ATOM 761 O O . ALA A 1 96 ? -13.199 -29.542 -8.982 1.00 97.56 96 ALA A O 1
ATOM 762 N N . LEU A 1 97 ? -12.939 -27.353 -8.566 1.00 97.12 97 LEU A N 1
ATOM 763 C CA . LEU A 1 97 ? -12.443 -26.997 -9.899 1.00 97.12 97 LEU A CA 1
ATOM 764 C C . LEU A 1 97 ? -10.913 -27.035 -10.020 1.00 97.12 97 LEU A C 1
ATOM 766 O O . LEU A 1 97 ? -10.388 -26.769 -11.100 1.00 97.12 97 LEU A O 1
ATOM 770 N N . ASN A 1 98 ? -10.196 -27.350 -8.938 1.00 96.94 98 ASN A N 1
ATOM 771 C CA . ASN A 1 98 ? -8.737 -27.282 -8.858 1.00 96.94 98 ASN A CA 1
ATOM 772 C C . ASN A 1 98 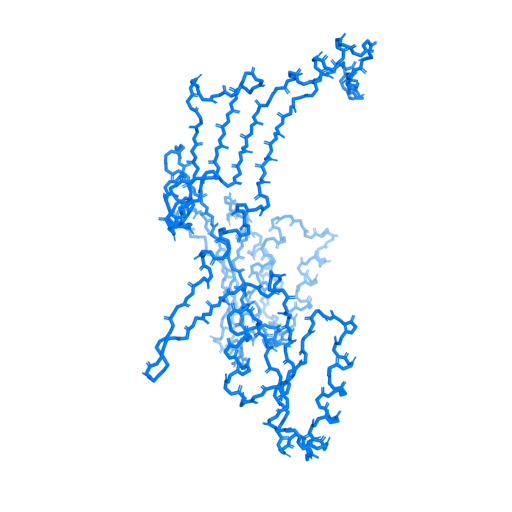? -8.177 -25.929 -9.350 1.00 96.94 98 ASN A C 1
ATOM 774 O O . ASN A 1 98 ? -7.252 -25.868 -10.162 1.00 96.94 98 ASN A O 1
ATOM 778 N N . GLN A 1 99 ? -8.788 -24.833 -8.894 1.00 97.56 99 GLN A N 1
ATOM 779 C CA . GLN A 1 99 ? -8.414 -23.464 -9.241 1.00 97.56 99 GLN A CA 1
ATOM 780 C C . GLN A 1 99 ? -8.415 -22.571 -7.997 1.00 97.56 99 GLN A C 1
ATOM 782 O O . GLN A 1 99 ? -9.280 -22.714 -7.129 1.00 97.56 99 GLN A O 1
ATOM 787 N N . PRO A 1 100 ? -7.499 -21.595 -7.903 1.00 95.00 100 PRO A N 1
ATOM 788 C CA . PRO A 1 100 ? -7.613 -20.561 -6.890 1.00 95.00 100 PRO A CA 1
ATOM 789 C C . PRO A 1 100 ? -8.850 -19.690 -7.157 1.00 95.00 100 PRO A C 1
ATOM 791 O O . PRO A 1 100 ? -9.193 -19.417 -8.307 1.00 95.00 100 PRO A O 1
ATOM 794 N N . VAL A 1 101 ? -9.501 -19.202 -6.094 1.00 95.62 101 VAL A N 1
ATOM 795 C CA . VAL A 1 101 ? -10.752 -18.424 -6.202 1.00 95.62 101 VAL A CA 1
ATOM 796 C C . VAL A 1 101 ? -10.597 -17.204 -7.113 1.00 95.62 101 VAL A C 1
ATOM 798 O O . VAL A 1 101 ? -11.514 -16.913 -7.875 1.00 95.62 101 VAL A O 1
ATOM 801 N N . TYR A 1 102 ? -9.433 -16.537 -7.119 1.00 95.62 102 TYR A N 1
ATOM 802 C CA . TYR A 1 102 ? -9.196 -15.381 -7.992 1.00 95.62 102 TYR A CA 1
ATOM 803 C C . TYR A 1 102 ? -9.363 -15.715 -9.488 1.00 95.62 102 TYR A C 1
ATOM 805 O O . TYR A 1 102 ? -9.855 -14.880 -10.243 1.00 95.62 102 TYR A O 1
ATOM 813 N N . ASN A 1 103 ? -9.037 -16.940 -9.921 1.00 96.44 103 ASN A N 1
ATOM 814 C CA . ASN A 1 103 ? -9.250 -17.372 -11.308 1.00 96.44 103 ASN A CA 1
ATOM 815 C C . ASN A 1 103 ? -10.735 -17.531 -11.639 1.00 96.44 103 ASN A C 1
ATOM 817 O O . ASN A 1 103 ? -11.135 -17.309 -12.778 1.00 96.44 103 ASN A O 1
ATOM 821 N N . LEU A 1 104 ? -11.562 -17.861 -10.647 1.00 96.00 104 LEU A N 1
ATOM 822 C CA . LEU A 1 104 ? -13.008 -18.000 -10.819 1.00 96.00 104 LEU A CA 1
ATOM 823 C C . LEU A 1 104 ? -13.728 -16.646 -10.924 1.00 96.00 104 LEU A C 1
ATOM 825 O O . LEU A 1 104 ? -14.844 -16.595 -11.433 1.00 96.00 104 LEU A O 1
ATOM 829 N N . ILE A 1 105 ? -13.099 -15.563 -10.457 1.00 93.56 105 ILE A N 1
ATOM 830 C CA . ILE A 1 105 ? -13.666 -14.201 -10.433 1.00 93.56 105 ILE A CA 1
ATOM 831 C C . ILE A 1 105 ? -12.993 -13.242 -11.428 1.00 93.56 105 ILE A C 1
ATOM 833 O O . ILE A 1 105 ? -13.134 -12.029 -11.299 1.00 93.56 105 ILE A O 1
ATOM 837 N N . GLY A 1 106 ? -12.280 -13.769 -12.429 1.00 94.75 106 GLY A N 1
ATOM 838 C CA . GLY A 1 106 ? -11.737 -12.973 -13.539 1.00 94.75 106 GLY A CA 1
ATOM 839 C C . GLY A 1 106 ? -10.217 -13.005 -13.709 1.00 94.75 106 GLY A C 1
ATOM 840 O O . GLY A 1 106 ? -9.712 -12.375 -14.633 1.00 94.75 106 GLY A O 1
ATOM 841 N N . GLY A 1 107 ? -9.488 -13.755 -12.880 1.00 94.44 107 GLY A N 1
ATOM 842 C CA . GLY A 1 107 ? -8.043 -13.943 -13.025 1.00 94.44 107 GLY A CA 1
ATOM 843 C C . GLY A 1 107 ? -7.196 -12.832 -12.401 1.00 94.44 107 GLY A C 1
ATOM 844 O O . GLY A 1 107 ? -7.679 -11.977 -11.657 1.00 94.44 107 GLY A O 1
ATOM 845 N N . LEU A 1 108 ? -5.887 -12.880 -12.662 1.00 90.94 108 LEU A N 1
ATOM 846 C CA . LEU A 1 108 ? -4.923 -11.923 -12.120 1.00 90.94 108 LEU A CA 1
ATOM 847 C C . LEU A 1 108 ? -5.065 -10.556 -12.795 1.00 90.94 108 LEU A C 1
ATOM 849 O O . LEU A 1 108 ? -4.937 -10.430 -14.008 1.00 90.94 108 LEU A O 1
ATOM 853 N N . THR A 1 109 ? -5.241 -9.512 -11.988 1.00 90.19 109 THR A N 1
ATOM 854 C CA . THR A 1 109 ? -5.139 -8.110 -12.435 1.00 90.19 109 THR A CA 1
ATOM 855 C C . THR A 1 109 ? -3.839 -7.442 -11.975 1.00 90.19 109 THR A C 1
ATOM 857 O O . THR A 1 109 ? -3.655 -6.245 -12.183 1.00 90.19 109 THR A O 1
ATOM 860 N N . ARG A 1 110 ? -3.003 -8.170 -11.224 1.00 77.12 110 ARG A N 1
ATOM 861 C CA . ARG A 1 110 ? -1.720 -7.742 -10.648 1.00 77.12 110 ARG A CA 1
ATOM 862 C C . ARG A 1 110 ? -0.937 -8.969 -10.179 1.00 77.12 110 ARG A C 1
ATOM 864 O O . ARG A 1 110 ? -1.557 -9.944 -9.759 1.00 77.12 110 ARG A O 1
ATOM 871 N N . ASP A 1 111 ? 0.390 -8.875 -10.158 1.00 78.44 111 ASP A N 1
ATOM 872 C CA . ASP A 1 111 ? 1.264 -9.983 -9.735 1.00 78.44 111 ASP A CA 1
ATOM 873 C C . ASP A 1 111 ? 1.415 -10.097 -8.208 1.00 78.44 111 ASP A C 1
ATOM 875 O O . ASP A 1 111 ? 1.764 -11.149 -7.681 1.00 78.44 111 ASP A O 1
ATOM 879 N N . ARG A 1 112 ? 1.147 -9.009 -7.473 1.00 67.75 112 ARG A N 1
ATOM 880 C CA . ARG A 1 112 ? 1.228 -8.946 -6.005 1.00 67.75 112 ARG A CA 1
ATOM 881 C C . ARG A 1 112 ? 0.253 -7.923 -5.427 1.00 67.75 112 ARG A C 1
ATOM 883 O O . ARG A 1 112 ? -0.118 -6.965 -6.104 1.00 67.75 112 ARG A O 1
ATOM 890 N N . VAL A 1 113 ? -0.147 -8.116 -4.170 1.00 66.69 113 VAL A N 1
ATOM 891 C CA . VAL A 1 113 ? -0.969 -7.173 -3.390 1.00 66.69 113 VAL A CA 1
ATOM 892 C C . VAL A 1 113 ? -0.090 -6.545 -2.311 1.00 66.69 113 VAL A C 1
ATOM 894 O O . VAL A 1 113 ? 0.669 -7.249 -1.650 1.00 66.69 113 VAL A O 1
ATOM 897 N N . VAL A 1 114 ? -0.177 -5.225 -2.143 1.00 60.97 114 VAL A N 1
ATOM 898 C CA . VAL A 1 114 ? 0.516 -4.509 -1.063 1.00 60.97 114 VAL A CA 1
ATOM 899 C C . VAL A 1 114 ? -0.203 -4.791 0.259 1.00 60.97 114 VAL A C 1
ATOM 901 O O . VAL A 1 114 ? -1.410 -4.578 0.355 1.00 60.97 114 VAL A O 1
ATOM 904 N N . CYS A 1 115 ? 0.535 -5.250 1.270 1.00 51.09 115 CYS A N 1
ATOM 905 C CA . CYS A 1 115 ? 0.026 -5.506 2.620 1.00 51.09 115 CYS A CA 1
ATOM 906 C C . CYS A 1 115 ? 0.633 -4.505 3.611 1.00 51.09 115 CYS A C 1
ATOM 908 O O . CYS A 1 115 ? 1.785 -4.109 3.452 1.00 51.09 115 CYS A O 1
ATOM 910 N N . TYR A 1 116 ? -0.116 -4.137 4.653 1.00 49.03 116 TYR A N 1
ATOM 911 C CA . TYR A 1 116 ? 0.382 -3.327 5.768 1.00 49.03 116 TYR A CA 1
ATOM 912 C C . TYR A 1 116 ? 0.284 -4.123 7.081 1.00 49.03 116 TYR A C 1
ATOM 914 O O . TYR A 1 116 ? -0.696 -4.851 7.274 1.00 49.03 116 TYR A O 1
ATOM 922 N N . PRO A 1 117 ? 1.275 -4.029 7.985 1.00 61.38 117 PRO A N 1
ATOM 923 C CA . PRO A 1 117 ? 1.194 -4.653 9.298 1.00 61.38 117 PRO A CA 1
ATOM 924 C C . PRO A 1 117 ? 0.394 -3.782 10.277 1.00 61.38 117 PRO A C 1
ATOM 926 O O . PRO A 1 117 ? 0.319 -2.563 10.137 1.00 61.38 117 PRO A O 1
ATOM 929 N N . HIS A 1 118 ? -0.168 -4.406 11.311 1.00 66.62 118 HIS A N 1
ATOM 930 C CA . HIS A 1 118 ? -0.698 -3.690 12.470 1.00 66.62 118 HIS A CA 1
ATOM 931 C C . HIS A 1 118 ? 0.409 -3.572 13.523 1.00 66.62 118 HIS A C 1
ATOM 933 O O . HIS A 1 118 ? 0.955 -4.586 13.954 1.00 66.62 118 HIS A O 1
ATOM 939 N N . THR A 1 119 ? 0.730 -2.356 13.959 1.00 76.19 119 THR A N 1
ATOM 940 C CA . THR A 1 119 ? 1.687 -2.112 15.049 1.00 76.19 119 THR A CA 1
ATOM 941 C C . THR A 1 119 ? 0.945 -1.998 16.377 1.00 76.19 119 THR A C 1
ATOM 943 O O . THR A 1 119 ? -0.192 -1.526 16.434 1.00 76.19 119 THR A O 1
ATOM 946 N N . THR A 1 120 ? 1.528 -2.509 17.459 1.00 73.25 120 THR A N 1
ATOM 947 C CA . THR A 1 120 ? 0.870 -2.541 18.776 1.00 73.25 120 THR A CA 1
ATOM 948 C C . THR A 1 120 ? 1.877 -2.350 19.895 1.00 73.25 120 THR A C 1
ATOM 950 O O . THR A 1 120 ? 2.973 -2.891 19.819 1.00 73.25 120 THR A O 1
ATOM 953 N N . GLY A 1 121 ? 1.468 -1.689 20.976 1.00 81.31 121 GLY A N 1
ATOM 954 C CA . GLY A 1 121 ? 2.213 -1.642 22.231 1.00 81.31 121 GLY A CA 1
ATOM 955 C C . GLY A 1 121 ? 1.299 -1.248 23.382 1.00 81.31 121 GLY A C 1
ATOM 956 O O . GLY A 1 121 ? 0.376 -0.454 23.193 1.00 81.31 121 GLY A O 1
ATOM 957 N N . ARG A 1 122 ? 1.507 -1.832 24.567 1.00 78.50 122 ARG A N 1
ATOM 958 C CA . ARG A 1 122 ? 0.767 -1.456 25.786 1.00 78.50 122 ARG A CA 1
ATOM 959 C C . ARG A 1 122 ? 1.358 -0.210 26.438 1.00 78.50 122 ARG A C 1
ATOM 961 O O . ARG A 1 122 ? 0.689 0.438 27.238 1.00 78.50 122 ARG A O 1
ATOM 968 N N . THR A 1 123 ? 2.593 0.119 26.080 1.00 81.38 123 THR A N 1
ATOM 969 C CA . THR A 1 123 ? 3.294 1.353 26.426 1.00 81.38 123 THR A CA 1
ATOM 970 C C . THR A 1 123 ? 3.771 2.048 25.152 1.00 81.38 123 THR A C 1
ATOM 972 O O . THR A 1 123 ? 3.806 1.445 24.075 1.00 81.38 123 THR A O 1
ATOM 975 N N . LEU A 1 124 ? 4.144 3.325 25.272 1.00 61.59 124 LEU A N 1
ATOM 976 C CA . LEU A 1 124 ? 4.720 4.077 24.158 1.00 61.5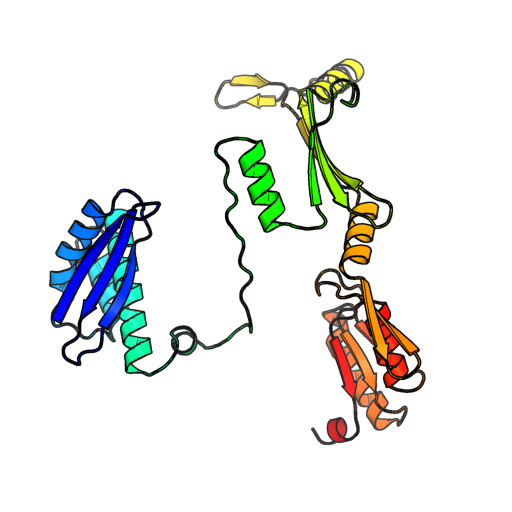9 124 LEU A CA 1
ATOM 977 C C . LEU A 1 124 ? 5.995 3.399 23.632 1.00 61.59 124 LEU A C 1
ATOM 979 O O . LEU A 1 124 ? 6.146 3.266 22.423 1.00 61.59 124 LEU A O 1
ATOM 983 N N . ASP A 1 125 ? 6.857 2.905 24.522 1.00 74.44 125 ASP A N 1
ATOM 984 C CA . ASP A 1 125 ? 8.103 2.229 24.144 1.00 74.44 125 ASP A CA 1
ATOM 985 C C . ASP A 1 125 ? 7.841 0.941 23.349 1.00 74.44 125 ASP A C 1
ATOM 987 O O . ASP A 1 125 ? 8.433 0.738 22.292 1.00 74.44 125 ASP A O 1
ATOM 991 N N . GLU A 1 126 ? 6.880 0.116 23.782 1.00 76.81 126 GLU A N 1
ATOM 992 C CA . GLU A 1 126 ? 6.493 -1.103 23.057 1.00 76.81 126 GLU A CA 1
ATOM 993 C C . GLU A 1 126 ? 5.901 -0.793 21.673 1.00 76.81 126 GLU A C 1
ATOM 995 O O . GLU A 1 126 ? 6.165 -1.511 20.706 1.00 76.81 126 GLU A O 1
ATOM 1000 N N . LEU A 1 127 ? 5.111 0.282 21.560 1.00 71.81 127 LEU A N 1
ATOM 1001 C CA . LEU A 1 127 ? 4.528 0.695 20.284 1.00 71.81 127 LEU A CA 1
ATOM 1002 C C . LEU A 1 127 ? 5.620 1.195 19.338 1.00 71.81 127 LEU A C 1
ATOM 1004 O O . LEU A 1 127 ? 5.630 0.830 18.164 1.00 71.81 127 LEU A O 1
ATOM 1008 N N . LEU A 1 128 ? 6.555 1.997 19.852 1.00 67.56 128 LEU A N 1
ATOM 1009 C CA . LEU A 1 128 ? 7.695 2.493 19.091 1.00 67.56 128 LEU A CA 1
ATOM 1010 C C . LEU A 1 128 ? 8.595 1.351 18.623 1.00 67.56 128 LEU A C 1
ATOM 1012 O O . LEU A 1 128 ? 9.035 1.380 17.478 1.00 67.56 128 LEU A O 1
ATOM 1016 N N . ASP A 1 129 ? 8.823 0.330 19.443 1.00 75.44 129 ASP A N 1
ATOM 1017 C CA . ASP A 1 129 ? 9.615 -0.837 19.056 1.00 75.44 129 ASP A CA 1
ATOM 1018 C C . ASP A 1 129 ? 8.893 -1.716 18.025 1.00 75.44 129 ASP A C 1
ATOM 1020 O O . ASP A 1 129 ? 9.520 -2.158 17.062 1.00 75.44 129 ASP A O 1
ATOM 1024 N N . SER A 1 130 ? 7.571 -1.887 18.140 1.00 71.44 130 SER A N 1
ATOM 1025 C CA . SER A 1 130 ? 6.745 -2.565 17.127 1.00 71.44 130 SER A CA 1
ATOM 1026 C C . SER A 1 130 ? 6.749 -1.815 15.790 1.00 71.44 130 SER A C 1
ATOM 1028 O O . SER A 1 130 ? 6.940 -2.429 14.739 1.00 71.44 130 SER A O 1
ATOM 1030 N N . CYS A 1 131 ? 6.618 -0.484 15.820 1.00 61.78 131 CYS A N 1
ATOM 1031 C CA . CYS A 1 131 ? 6.739 0.369 14.639 1.00 61.78 131 CYS A CA 1
ATOM 1032 C C . CYS A 1 131 ? 8.140 0.284 14.035 1.00 61.78 131 CYS A C 1
ATOM 1034 O O . CYS A 1 131 ? 8.269 0.024 12.846 1.00 61.78 131 CYS A O 1
ATOM 1036 N N . ARG A 1 132 ? 9.200 0.419 14.839 1.00 64.06 132 ARG A N 1
ATOM 1037 C CA . ARG A 1 132 ? 10.591 0.291 14.380 1.00 64.06 132 ARG A CA 1
ATOM 1038 C C . ARG A 1 132 ? 10.871 -1.087 13.801 1.00 64.06 132 ARG A C 1
ATOM 1040 O O . ARG A 1 132 ? 11.590 -1.180 12.823 1.00 64.06 132 ARG A O 1
ATOM 1047 N N . GLN A 1 133 ? 10.310 -2.159 14.350 1.00 64.31 133 GLN A N 1
ATOM 1048 C CA . GLN A 1 133 ? 10.474 -3.498 13.789 1.00 64.31 133 GLN A CA 1
ATOM 1049 C C . GLN A 1 133 ? 9.722 -3.676 12.462 1.00 64.31 133 GLN A C 1
ATOM 1051 O O . GLN A 1 133 ? 10.212 -4.388 11.592 1.00 64.31 133 GLN A O 1
ATOM 1056 N N . ALA A 1 134 ? 8.579 -3.008 12.292 1.00 61.53 134 ALA A N 1
ATOM 1057 C CA . ALA A 1 134 ? 7.836 -2.966 11.034 1.00 61.53 134 ALA A CA 1
ATOM 1058 C C . ALA A 1 134 ? 8.449 -2.013 9.981 1.00 61.53 134 ALA A C 1
ATOM 1060 O O . ALA A 1 134 ? 8.156 -2.169 8.799 1.00 61.53 134 ALA A O 1
ATOM 1061 N N . VAL A 1 135 ? 9.274 -1.045 10.407 1.00 60.25 135 VAL A N 1
ATOM 1062 C CA . VAL A 1 135 ? 9.827 0.059 9.588 1.00 60.25 135 VAL A CA 1
ATOM 1063 C C . VAL A 1 135 ? 11.347 -0.030 9.361 1.00 60.25 135 VAL A C 1
ATOM 1065 O O . VAL A 1 135 ? 11.857 0.647 8.477 1.00 60.25 135 VAL A O 1
ATOM 1068 N N . LYS A 1 136 ? 12.080 -0.829 10.149 1.00 51.78 136 LYS A N 1
ATOM 1069 C CA . LYS A 1 136 ? 13.554 -0.938 10.182 1.00 51.78 136 LYS A CA 1
ATOM 1070 C C . LYS A 1 136 ? 14.146 -0.879 8.762 1.00 51.78 136 LYS A C 1
ATOM 1072 O O . LYS A 1 136 ? 13.847 -1.748 7.957 1.00 51.78 136 LYS A O 1
ATOM 1077 N N . GLU A 1 137 ? 14.983 0.095 8.407 1.00 57.81 137 GLU A N 1
ATOM 1078 C CA . GLU A 1 137 ? 16.094 0.610 9.222 1.00 57.81 137 GLU A CA 1
ATOM 1079 C C . GLU A 1 137 ? 16.265 2.145 9.216 1.00 57.81 137 GLU A C 1
ATOM 1081 O O . GLU A 1 137 ? 17.103 2.653 9.961 1.00 57.81 137 GLU A O 1
ATOM 1086 N N . SER A 1 138 ? 15.445 2.896 8.470 1.00 66.94 138 SER A N 1
ATOM 1087 C CA . SER A 1 138 ? 15.759 4.303 8.157 1.00 66.94 138 SER A CA 1
ATOM 1088 C C . SER A 1 138 ? 14.844 5.365 8.779 1.00 66.94 138 SER A C 1
ATOM 1090 O O . SER A 1 138 ? 15.100 6.539 8.562 1.00 66.94 138 SER A O 1
ATOM 1092 N N . LEU A 1 139 ? 13.810 5.028 9.563 1.00 77.62 139 LEU A N 1
ATOM 1093 C CA . LEU A 1 139 ? 12.899 6.018 10.179 1.00 77.62 139 LEU A CA 1
ATOM 1094 C C . LEU A 1 139 ? 12.702 5.792 11.689 1.00 77.62 139 LEU A C 1
ATOM 1096 O O . LEU A 1 139 ? 12.601 4.654 12.154 1.00 77.62 139 LEU A O 1
ATOM 1100 N N . ARG A 1 140 ? 12.592 6.875 12.472 1.00 79.12 140 ARG A N 1
ATOM 1101 C CA . ARG A 1 140 ? 12.229 6.831 13.904 1.00 79.12 140 ARG A CA 1
ATOM 1102 C C . ARG A 1 140 ? 11.369 8.029 14.303 1.00 79.12 140 ARG A C 1
ATOM 1104 O O . ARG A 1 140 ? 11.533 9.112 13.766 1.00 79.12 140 ARG A O 1
ATOM 1111 N N . LEU A 1 141 ? 10.531 7.856 15.321 1.00 81.06 141 LEU A N 1
ATOM 1112 C CA . LEU A 1 141 ? 9.848 8.969 15.983 1.00 81.06 141 LEU A CA 1
ATOM 1113 C C . LEU A 1 141 ? 10.687 9.467 17.173 1.00 81.06 141 LEU A C 1
ATOM 1115 O O . LEU A 1 141 ? 11.158 8.652 17.977 1.00 81.06 141 LEU A O 1
ATOM 1119 N N . ARG A 1 142 ? 10.863 10.784 17.298 1.00 84.00 142 ARG A N 1
ATOM 1120 C CA . ARG A 1 142 ? 11.646 11.451 18.344 1.00 84.00 142 ARG A CA 1
ATOM 1121 C C . ARG A 1 142 ? 10.844 12.593 18.962 1.00 84.00 142 ARG A C 1
ATOM 1123 O O . ARG A 1 142 ? 10.506 13.557 18.293 1.00 84.00 142 ARG A O 1
ATOM 1130 N N . GLN A 1 143 ? 10.570 12.513 20.259 1.00 87.38 143 GLN A N 1
ATOM 1131 C CA . GLN A 1 143 ? 9.917 13.605 20.984 1.00 87.38 143 GLN A CA 1
ATOM 1132 C C . GLN A 1 143 ? 10.910 14.737 21.278 1.00 87.38 143 GLN A C 1
ATOM 1134 O O . GLN A 1 143 ? 12.056 14.478 21.660 1.00 87.38 143 GLN A O 1
ATOM 1139 N N . HIS A 1 144 ? 10.464 15.987 21.157 1.00 83.31 144 HIS A N 1
ATOM 1140 C CA . HIS A 1 144 ? 11.264 17.154 21.535 1.00 83.31 144 HIS A CA 1
ATOM 1141 C C . HIS A 1 144 ? 11.432 17.262 23.050 1.00 83.31 144 HIS A C 1
ATOM 1143 O O . HIS A 1 144 ? 10.490 17.098 23.829 1.00 83.31 144 HIS A O 1
ATOM 1149 N N . GLY A 1 145 ? 12.640 17.624 23.482 1.00 81.25 145 GLY A N 1
ATOM 1150 C CA . GLY A 1 145 ? 12.892 17.997 24.872 1.00 81.25 145 GLY A CA 1
ATOM 1151 C C . GLY A 1 145 ? 12.386 19.408 25.200 1.00 81.25 145 GLY A C 1
ATOM 1152 O O . GLY A 1 145 ? 12.242 20.262 24.330 1.00 81.25 145 GLY A O 1
ATOM 1153 N N . LYS A 1 146 ? 12.224 19.725 26.494 1.00 77.81 146 LYS A N 1
ATOM 1154 C CA . LYS A 1 146 ? 11.765 21.055 26.970 1.00 77.81 146 LYS A CA 1
ATOM 1155 C C . LYS A 1 146 ? 12.588 22.256 26.475 1.00 77.81 146 LYS A C 1
ATOM 1157 O O . LYS A 1 146 ? 12.098 23.375 26.526 1.00 77.81 146 LYS A O 1
ATOM 1162 N N . LYS A 1 147 ? 13.847 22.043 26.075 1.00 76.12 147 LYS A N 1
ATOM 1163 C CA . LYS A 1 147 ? 14.754 23.089 25.563 1.00 76.12 147 LYS A CA 1
ATOM 1164 C C . LYS A 1 147 ? 14.728 23.230 24.034 1.00 76.12 147 LYS A C 1
ATOM 1166 O O . LYS A 1 147 ? 15.321 24.168 23.520 1.00 76.12 147 LYS A O 1
ATOM 1171 N N . GLU A 1 148 ? 14.102 22.283 23.345 1.00 77.38 148 GLU A N 1
ATOM 1172 C CA . GLU A 1 148 ? 14.022 22.189 21.883 1.00 77.38 148 GLU A CA 1
ATOM 1173 C C . GLU A 1 148 ? 12.634 22.592 21.367 1.00 77.38 148 GLU A C 1
ATOM 1175 O O . GLU A 1 148 ? 12.512 23.115 20.266 1.00 77.38 148 GLU A O 1
ATOM 1180 N N . LEU A 1 149 ? 11.610 22.426 22.213 1.00 79.81 149 LEU A N 1
ATOM 1181 C CA . LEU A 1 149 ? 10.250 22.900 21.980 1.00 79.81 149 LEU A CA 1
ATOM 1182 C C . LEU A 1 149 ? 10.225 24.364 21.533 1.00 79.81 149 LEU A C 1
ATOM 1184 O O . LEU A 1 149 ? 10.674 25.268 22.246 1.00 79.81 149 LEU A O 1
ATOM 1188 N N . ALA A 1 150 ? 9.649 24.593 20.354 1.00 78.06 150 ALA A N 1
ATOM 1189 C CA . ALA A 1 150 ? 9.394 25.932 19.862 1.00 78.06 150 ALA A CA 1
ATOM 1190 C C . ALA A 1 150 ? 8.492 26.701 20.840 1.00 78.06 150 ALA A C 1
ATOM 1192 O O . ALA A 1 150 ? 7.586 26.141 21.451 1.00 78.06 150 ALA A O 1
ATOM 1193 N N . HIS A 1 151 ? 8.706 28.011 20.960 1.00 75.50 151 HIS A N 1
ATOM 1194 C CA . HIS A 1 151 ? 7.995 28.872 21.916 1.00 75.50 151 HIS A CA 1
ATOM 1195 C C . HIS A 1 151 ? 6.463 28.896 21.744 1.00 75.50 151 HIS A C 1
ATOM 1197 O O . HIS A 1 151 ? 5.753 29.293 22.664 1.00 75.50 151 HIS A O 1
ATOM 1203 N N . TYR A 1 152 ? 5.970 28.492 20.574 1.00 72.12 152 TYR A N 1
ATOM 1204 C CA . TYR A 1 152 ? 4.552 28.382 20.236 1.00 72.12 152 TYR A CA 1
ATOM 1205 C C . TYR A 1 152 ? 3.996 26.957 20.389 1.00 72.12 152 TYR A C 1
ATOM 1207 O O . TYR A 1 152 ? 2.790 26.768 20.294 1.00 72.12 152 TYR A O 1
ATOM 1215 N N . ALA A 1 153 ? 4.843 25.948 20.609 1.00 72.38 153 ALA A N 1
ATOM 1216 C CA . ALA A 1 153 ? 4.437 24.549 20.670 1.00 72.38 153 ALA A CA 1
ATOM 1217 C C . ALA A 1 153 ? 4.310 24.059 22.120 1.00 72.38 153 ALA A C 1
ATOM 1219 O O . ALA A 1 153 ? 5.183 24.271 22.960 1.00 72.38 153 ALA A O 1
ATOM 1220 N N . ARG A 1 154 ? 3.208 23.367 22.411 1.00 82.88 154 ARG A N 1
ATOM 1221 C CA . ARG A 1 154 ? 2.957 22.666 23.678 1.00 82.88 154 ARG A CA 1
ATOM 1222 C C . ARG A 1 154 ? 3.653 21.309 23.724 1.00 82.88 154 ARG A C 1
ATOM 1224 O O . ARG A 1 154 ? 4.115 20.901 24.785 1.00 82.88 154 ARG A O 1
ATOM 1231 N N . GLU A 1 155 ? 3.700 20.622 22.588 1.00 86.56 155 GLU A N 1
ATOM 1232 C CA . GLU A 1 155 ? 4.359 19.329 22.402 1.00 86.56 155 GLU A CA 1
ATOM 1233 C C . GLU A 1 155 ? 4.780 19.191 20.932 1.00 86.56 155 GLU A C 1
ATOM 1235 O O . GLU A 1 155 ? 4.107 19.741 20.059 1.00 86.56 155 GLU A O 1
ATOM 1240 N N . CYS A 1 156 ? 5.882 18.495 20.649 1.00 87.25 156 CYS A N 1
ATOM 1241 C CA . CYS A 1 156 ? 6.346 18.250 19.284 1.00 87.25 156 CYS A CA 1
ATOM 1242 C C . CYS A 1 156 ? 7.028 16.882 19.174 1.00 87.25 156 CYS A C 1
ATOM 1244 O O . CYS A 1 156 ? 7.788 16.491 20.068 1.00 87.25 156 CYS A O 1
ATOM 1246 N N . TYR A 1 157 ? 6.750 16.174 18.081 1.00 87.94 157 TYR A N 1
ATOM 1247 C CA . TYR A 1 157 ? 7.425 14.938 17.694 1.00 87.94 157 TYR A CA 1
ATOM 1248 C C . TYR A 1 157 ? 7.958 15.070 16.280 1.00 87.94 157 TYR A C 1
ATOM 1250 O O . TYR A 1 157 ? 7.211 15.443 15.384 1.00 87.94 157 TYR A O 1
ATOM 1258 N N . ASP A 1 158 ? 9.201 14.666 16.079 1.00 88.12 158 ASP A N 1
ATOM 1259 C CA . ASP A 1 158 ? 9.794 14.564 14.756 1.00 88.12 158 ASP A CA 1
ATOM 1260 C C . ASP A 1 158 ? 9.771 13.120 14.283 1.00 88.12 158 ASP A C 1
ATOM 1262 O O . ASP A 1 158 ? 10.094 12.189 15.029 1.00 88.12 158 ASP A O 1
ATOM 1266 N N . ILE A 1 159 ? 9.436 12.937 13.016 1.00 88.81 159 ILE A N 1
ATOM 1267 C CA . ILE A 1 159 ? 9.778 11.746 12.258 1.00 88.81 159 ILE A CA 1
ATOM 1268 C C . ILE A 1 159 ? 11.175 12.000 11.690 1.00 88.81 159 ILE A C 1
ATOM 1270 O O . ILE A 1 159 ? 11.336 12.780 10.757 1.00 88.81 159 ILE A O 1
ATOM 1274 N N . ASP A 1 160 ? 12.194 11.364 12.260 1.00 88.12 160 ASP A N 1
ATOM 1275 C CA . ASP A 1 160 ? 13.569 11.431 11.764 1.00 88.12 160 ASP A CA 1
ATOM 1276 C C . ASP A 1 160 ? 13.820 10.330 10.728 1.00 88.12 160 ASP A C 1
ATOM 1278 O O . ASP A 1 160 ? 13.388 9.188 10.914 1.00 88.12 160 ASP A O 1
ATOM 1282 N N . TYR A 1 161 ? 14.622 10.648 9.713 1.00 86.56 161 TYR A N 1
ATOM 1283 C CA . TYR A 1 161 ? 15.202 9.698 8.767 1.00 86.56 161 TYR A CA 1
ATOM 1284 C C . TYR A 1 161 ? 16.712 9.522 9.009 1.00 86.56 161 TYR A C 1
ATOM 1286 O O . TYR A 1 161 ? 17.418 10.480 9.343 1.00 86.56 161 TYR A O 1
ATOM 1294 N N . LEU A 1 162 ? 17.219 8.296 8.867 1.00 82.19 162 LEU A N 1
ATOM 1295 C CA . LEU A 1 162 ? 18.643 7.973 8.935 1.00 82.19 162 LEU A CA 1
ATOM 1296 C C . LEU A 1 162 ? 19.276 8.210 7.565 1.00 82.19 162 LEU A C 1
ATOM 1298 O O . LEU A 1 162 ? 19.328 7.325 6.716 1.00 82.19 162 LEU A O 1
ATOM 1302 N N . PHE A 1 163 ? 19.778 9.420 7.353 1.00 81.12 163 PHE A N 1
ATOM 1303 C CA . PHE A 1 163 ? 20.559 9.722 6.163 1.00 81.12 163 PHE A CA 1
ATOM 1304 C C . PHE A 1 163 ? 21.990 9.169 6.286 1.00 81.12 163 PHE A C 1
ATOM 1306 O O . PHE A 1 163 ? 22.450 8.891 7.398 1.00 81.12 163 PHE A O 1
ATOM 1313 N N . PRO A 1 164 ? 22.767 9.114 5.185 1.00 72.88 164 PRO A N 1
ATOM 1314 C CA . PRO A 1 164 ? 24.193 8.780 5.244 1.00 72.88 164 PRO A CA 1
ATOM 1315 C C . PRO A 1 164 ? 25.012 9.692 6.177 1.00 72.88 164 PRO A C 1
ATOM 1317 O O . PRO A 1 164 ? 26.022 9.266 6.731 1.00 72.88 164 PRO A O 1
ATOM 1320 N N . MET A 1 165 ? 24.569 10.939 6.390 1.00 79.31 165 MET A N 1
ATOM 1321 C CA . MET A 1 165 ? 25.176 11.879 7.346 1.00 79.31 165 MET A CA 1
ATOM 1322 C C . MET A 1 165 ? 24.666 11.735 8.793 1.00 79.31 165 MET A C 1
ATOM 1324 O O . MET A 1 165 ? 25.090 12.492 9.667 1.00 79.31 165 MET A O 1
ATOM 1328 N N . GLY A 1 166 ? 23.771 10.783 9.060 1.00 78.88 166 GLY A N 1
ATOM 1329 C CA . GLY A 1 166 ? 23.156 10.542 10.363 1.00 78.88 166 GLY A CA 1
ATOM 1330 C C . GLY A 1 166 ? 21.670 10.899 10.416 1.00 78.88 166 GLY A C 1
ATOM 1331 O O . GLY A 1 166 ? 21.033 11.211 9.411 1.00 78.88 166 GLY A O 1
ATOM 1332 N N . TRP A 1 167 ? 21.107 10.827 11.622 1.00 83.38 167 TRP A N 1
ATOM 1333 C CA . TRP A 1 167 ? 19.693 11.111 11.863 1.00 83.38 167 TRP A CA 1
ATOM 1334 C C . TRP A 1 167 ? 19.373 12.593 11.674 1.00 83.38 167 TRP A C 1
ATOM 1336 O O . TRP A 1 167 ? 20.012 13.443 12.296 1.00 83.38 167 TRP A O 1
ATOM 1346 N N . ALA A 1 168 ? 18.347 12.886 10.881 1.00 87.00 168 ALA A N 1
ATOM 1347 C CA . ALA A 1 168 ? 17.796 14.228 10.751 1.00 87.00 168 ALA A CA 1
ATOM 1348 C C . ALA A 1 168 ? 16.276 14.187 10.565 1.00 87.00 168 ALA A C 1
ATOM 1350 O O . ALA A 1 168 ? 15.732 13.225 10.029 1.00 87.00 168 ALA A O 1
ATOM 1351 N N . GLU A 1 169 ? 15.611 15.256 10.991 1.00 89.00 169 GLU A N 1
ATOM 1352 C CA . GLU A 1 169 ? 14.160 15.421 10.904 1.00 89.00 169 GLU A CA 1
ATOM 1353 C C . GLU A 1 169 ? 13.681 15.422 9.443 1.00 89.00 169 GLU A C 1
ATOM 1355 O O . GLU A 1 169 ? 14.200 16.168 8.605 1.00 89.00 169 GLU A O 1
ATOM 1360 N N . LEU A 1 170 ? 12.658 14.621 9.154 1.00 88.44 170 LEU A N 1
ATOM 1361 C CA . LEU A 1 170 ? 11.938 14.577 7.883 1.00 88.44 170 LEU A CA 1
ATOM 1362 C C . LEU A 1 170 ? 10.624 15.372 7.950 1.00 88.44 170 LEU A C 1
ATOM 1364 O O . LEU A 1 170 ? 10.311 16.137 7.033 1.00 88.44 170 LEU A O 1
ATOM 1368 N N . GLU A 1 171 ? 9.885 15.190 9.043 1.00 91.62 171 GLU A N 1
ATOM 1369 C CA . GLU A 1 171 ? 8.605 15.839 9.320 1.00 91.62 171 GLU A CA 1
ATOM 1370 C C . GLU A 1 171 ? 8.476 16.128 10.816 1.00 91.62 171 GLU A C 1
ATOM 1372 O O . GLU A 1 171 ? 8.643 15.226 11.637 1.00 91.62 171 GLU A O 1
ATOM 1377 N N . GLY A 1 172 ? 8.151 17.370 11.164 1.00 89.94 172 GLY A N 1
ATOM 1378 C CA . GLY A 1 172 ? 7.802 17.771 12.523 1.00 89.94 172 GLY A CA 1
ATOM 1379 C C . GLY A 1 172 ? 6.288 17.787 12.712 1.00 89.94 172 GLY A C 1
ATOM 1380 O O . GLY A 1 172 ? 5.560 18.352 11.900 1.00 89.94 172 GLY A O 1
ATOM 1381 N N . ILE A 1 173 ? 5.799 17.191 13.795 1.00 91.38 173 ILE A N 1
ATOM 1382 C CA . ILE A 1 173 ? 4.386 17.179 14.182 1.00 91.38 173 ILE A CA 1
ATOM 1383 C C . ILE A 1 173 ? 4.250 17.962 15.485 1.00 91.38 173 ILE A C 1
ATOM 1385 O O . ILE A 1 173 ? 4.521 17.447 16.575 1.00 91.38 173 ILE A O 1
ATOM 1389 N N . ALA A 1 174 ? 3.821 19.216 15.373 1.00 91.19 174 ALA A N 1
ATOM 1390 C CA . ALA A 1 174 ? 3.733 20.148 16.487 1.00 91.19 174 ALA A CA 1
ATOM 1391 C C . ALA A 1 174 ? 2.285 20.370 16.938 1.00 91.19 174 ALA A C 1
ATOM 1393 O O . ALA A 1 174 ? 1.402 20.689 16.146 1.00 91.19 174 ALA A O 1
ATOM 1394 N N . ASN A 1 175 ? 2.044 20.295 18.245 1.00 91.75 175 ASN A N 1
ATOM 1395 C CA . ASN A 1 175 ? 0.837 20.821 18.868 1.00 91.75 175 ASN A CA 1
ATOM 1396 C C . ASN A 1 175 ? 1.076 22.283 19.251 1.00 91.75 175 ASN A C 1
ATOM 1398 O O . ASN A 1 175 ? 1.689 22.564 20.280 1.00 91.75 175 ASN A O 1
ATOM 1402 N N . ARG A 1 176 ? 0.587 23.214 18.433 1.00 89.88 176 ARG A N 1
ATOM 1403 C CA . ARG A 1 176 ? 0.771 24.664 18.607 1.00 89.88 176 ARG A CA 1
ATOM 1404 C C . ARG A 1 176 ? -0.293 25.303 19.508 1.00 89.88 176 ARG A C 1
ATOM 1406 O O . ARG A 1 176 ? -0.223 26.488 19.827 1.00 89.88 176 ARG A O 1
ATOM 1413 N N . GLY A 1 177 ? -1.277 24.516 19.956 1.00 91.44 177 GLY A N 1
ATOM 1414 C CA . GLY A 1 177 ? -2.417 25.029 20.709 1.00 91.44 177 GLY A CA 1
ATOM 1415 C C . GLY A 1 177 ? -3.134 26.136 19.934 1.00 91.44 177 GLY A C 1
ATOM 1416 O O . GLY A 1 177 ? -3.310 26.041 18.724 1.00 91.44 177 GLY A O 1
ATOM 1417 N N . ASP A 1 178 ? -3.529 27.193 20.627 1.00 92.00 178 ASP A N 1
ATOM 1418 C CA . ASP A 1 178 ? -4.220 28.364 20.080 1.00 92.00 178 ASP A CA 1
ATOM 1419 C C . ASP A 1 178 ? -3.291 29.565 19.830 1.00 92.00 178 ASP A C 1
ATOM 1421 O O . ASP A 1 178 ? -3.767 30.643 19.457 1.00 92.00 178 ASP A O 1
ATOM 1425 N N . PHE A 1 179 ? -1.975 29.402 20.027 1.00 90.81 179 PHE A N 1
ATOM 1426 C CA . PHE A 1 179 ? -1.017 30.508 20.059 1.00 90.81 179 PHE A CA 1
ATOM 1427 C C . PHE A 1 179 ? -1.121 31.404 18.819 1.00 90.81 179 PHE A C 1
ATOM 1429 O O . PHE A 1 179 ? -1.252 32.623 18.945 1.00 90.81 179 PHE A O 1
ATOM 1436 N N . ASP A 1 180 ? -1.117 30.809 17.626 1.00 91.56 180 ASP A N 1
ATOM 1437 C CA . ASP A 1 180 ? -1.094 31.550 16.362 1.00 91.56 180 ASP A CA 1
ATOM 1438 C C . ASP A 1 180 ? -2.352 32.388 16.156 1.00 91.56 180 ASP A C 1
ATOM 1440 O O . ASP A 1 180 ? -2.275 33.578 15.839 1.00 91.56 180 ASP A O 1
ATOM 1444 N N . LEU A 1 181 ? -3.522 31.793 16.395 1.00 93.12 181 LEU A N 1
ATOM 1445 C CA . LEU A 1 181 ? -4.803 32.477 16.240 1.00 93.12 181 LEU A CA 1
ATOM 1446 C C . LEU A 1 181 ? -4.960 33.595 17.270 1.00 93.12 181 LEU A C 1
ATOM 1448 O O . LEU A 1 181 ? -5.415 34.684 16.920 1.00 93.12 181 LEU A O 1
ATOM 1452 N N . VAL A 1 182 ? -4.520 33.372 18.513 1.00 92.94 182 VAL A N 1
ATOM 1453 C CA . VAL A 1 182 ? -4.529 34.397 19.564 1.00 92.94 182 VAL A CA 1
ATOM 1454 C C . VAL A 1 182 ? -3.632 35.578 19.188 1.00 92.94 182 VAL A C 1
ATOM 1456 O O . VAL A 1 182 ? -4.058 36.731 19.309 1.00 92.94 182 VAL A O 1
ATOM 1459 N N . GLN A 1 183 ? -2.412 35.328 18.699 1.00 93.50 183 GLN A N 1
ATOM 1460 C CA . GLN A 1 183 ? -1.517 36.408 18.273 1.00 93.50 183 GLN A CA 1
ATOM 1461 C C . GLN A 1 183 ? -2.087 37.163 17.065 1.00 93.50 183 GLN A C 1
ATOM 1463 O O . GLN A 1 183 ? -2.178 38.393 17.098 1.00 93.50 183 GLN A O 1
ATOM 1468 N N . HIS A 1 184 ? -2.535 36.461 16.021 1.00 94.19 184 HIS A N 1
ATOM 1469 C CA . HIS A 1 184 ? -3.103 37.108 14.837 1.00 94.19 184 HIS A CA 1
ATOM 1470 C C . HIS A 1 184 ? -4.357 37.923 15.162 1.00 94.19 184 HIS A C 1
ATOM 1472 O O . HIS A 1 184 ? -4.480 39.054 14.684 1.00 94.19 184 HIS A O 1
ATOM 1478 N N . ALA A 1 185 ? -5.257 37.415 16.008 1.00 94.25 185 ALA A N 1
ATOM 1479 C CA . ALA A 1 185 ? -6.443 38.153 16.434 1.00 94.25 185 ALA A CA 1
ATOM 1480 C C . ALA A 1 185 ? -6.073 39.431 17.205 1.00 94.25 185 ALA A C 1
ATOM 1482 O O . ALA A 1 185 ? -6.616 40.506 16.938 1.00 94.25 185 ALA A O 1
ATOM 1483 N N . LYS A 1 186 ? -5.086 39.340 18.108 1.00 93.88 186 LYS A N 1
ATOM 1484 C CA . LYS A 1 186 ? -4.597 40.473 18.906 1.00 93.88 186 LYS A CA 1
ATOM 1485 C C . LYS A 1 186 ? -4.026 41.601 18.045 1.00 93.88 186 LYS A C 1
ATOM 1487 O O . LYS A 1 186 ? -4.352 42.760 18.285 1.00 93.88 186 LYS A O 1
ATOM 1492 N N . TYR A 1 187 ? -3.177 41.287 17.065 1.00 94.81 187 TYR A N 1
ATOM 1493 C CA . TYR A 1 187 ? -2.501 42.310 16.253 1.00 94.81 187 TYR A CA 1
ATOM 1494 C C . TYR A 1 187 ? -3.333 42.806 15.065 1.00 94.81 187 TYR A C 1
ATOM 1496 O O . TYR A 1 187 ? -3.150 43.941 14.633 1.00 94.81 187 TYR A O 1
ATOM 1504 N N . SER A 1 188 ? -4.258 41.993 14.546 1.00 94.62 188 SER A N 1
ATOM 1505 C CA . SER A 1 188 ? -5.166 42.411 13.466 1.00 94.62 188 SER A CA 1
ATOM 1506 C C . SER A 1 188 ? -6.415 43.147 13.963 1.00 94.62 188 SER A C 1
ATOM 1508 O O . SER A 1 188 ? -7.080 43.823 13.177 1.00 94.62 188 SER A O 1
ATOM 1510 N N . GLY A 1 189 ? -6.772 42.995 15.245 1.00 93.31 189 GLY A N 1
ATOM 1511 C CA . GLY A 1 189 ? -8.022 43.508 15.810 1.00 93.31 189 GLY A CA 1
ATOM 1512 C C . GLY A 1 189 ? -9.278 42.791 15.294 1.00 93.31 189 GLY A C 1
ATOM 1513 O O . GLY A 1 189 ? -10.391 43.281 15.491 1.00 93.31 189 GLY A O 1
ATOM 1514 N N . LYS A 1 190 ? -9.125 41.653 14.605 1.00 92.44 190 LYS A N 1
ATOM 1515 C CA . LYS A 1 190 ? -10.224 40.824 14.098 1.00 92.44 190 LYS A CA 1
ATOM 1516 C C . LYS A 1 190 ? -10.324 39.545 14.922 1.00 92.44 190 LYS A C 1
ATOM 1518 O O . LYS A 1 190 ? -9.316 38.906 15.197 1.00 92.44 190 LYS A O 1
ATOM 1523 N N . SER A 1 191 ? -11.541 39.163 15.306 1.00 90.81 191 SER A N 1
ATOM 1524 C CA . SER A 1 191 ? -11.760 37.880 15.981 1.00 90.81 191 SER A CA 1
ATOM 1525 C C . SER A 1 191 ? -11.553 36.727 14.997 1.00 90.81 191 SER A C 1
ATOM 1527 O O . SER A 1 191 ? -12.059 36.777 13.877 1.00 90.81 191 SER A O 1
ATOM 1529 N N . LEU A 1 192 ? -10.820 35.703 15.436 1.00 91.69 192 LEU A N 1
ATOM 1530 C CA . LEU A 1 192 ? -10.609 34.436 14.728 1.00 91.69 192 LEU A CA 1
ATOM 1531 C C . LEU A 1 192 ? -11.274 33.267 15.478 1.00 91.69 192 LEU A C 1
ATOM 1533 O O . LEU A 1 192 ? -10.820 32.128 15.397 1.00 91.69 192 LEU A O 1
ATOM 1537 N N . ASN A 1 193 ? -12.332 33.556 16.241 1.00 90.94 193 ASN A N 1
ATOM 1538 C CA . ASN A 1 193 ? -13.066 32.552 17.004 1.00 90.94 193 ASN A CA 1
ATOM 1539 C C . ASN A 1 193 ? -14.062 31.824 16.094 1.00 90.94 193 ASN A C 1
ATOM 1541 O O . ASN A 1 193 ? -14.726 32.446 15.263 1.00 90.94 193 ASN A O 1
ATOM 1545 N N . TYR A 1 194 ? -14.224 30.526 16.313 1.00 91.06 194 TYR A N 1
ATOM 1546 C CA . TYR A 1 194 ? -15.264 29.712 15.694 1.00 91.06 194 TYR A CA 1
ATOM 1547 C C . TYR A 1 194 ? -16.462 29.598 16.643 1.00 91.06 194 TYR A C 1
ATOM 1549 O O . TYR A 1 194 ? -16.268 29.423 17.844 1.00 91.06 194 TYR A O 1
ATOM 1557 N N . LEU A 1 195 ? -17.689 29.731 16.129 1.00 92.06 195 LEU A N 1
ATOM 1558 C CA . LEU A 1 195 ? -18.910 29.441 16.885 1.00 92.06 195 LEU A CA 1
ATOM 1559 C C . LEU A 1 195 ? -19.328 28.007 16.577 1.00 92.06 195 LEU A C 1
ATOM 1561 O O . LEU A 1 195 ? -19.690 27.705 15.442 1.00 92.06 195 LEU A O 1
ATOM 1565 N N . ASP A 1 196 ? -19.303 27.150 17.585 1.00 88.88 196 ASP A N 1
ATOM 1566 C CA . ASP A 1 196 ? -19.840 25.802 17.464 1.00 88.88 196 ASP A CA 1
ATOM 1567 C C . ASP A 1 196 ? -21.377 25.857 17.478 1.00 88.88 196 ASP A C 1
ATOM 1569 O O . ASP A 1 196 ? -22.000 26.381 18.403 1.00 88.88 196 ASP A O 1
ATOM 1573 N N . GLU A 1 197 ? -22.012 25.358 16.415 1.00 89.88 197 GLU A N 1
ATOM 1574 C CA . GLU A 1 197 ? -23.464 25.416 16.263 1.00 89.88 197 GLU A CA 1
ATOM 1575 C C . GLU A 1 197 ? -24.218 24.490 17.224 1.00 89.88 197 GLU A C 1
ATOM 1577 O O . GLU A 1 197 ? -25.389 24.768 17.505 1.00 89.88 197 GLU A O 1
ATOM 1582 N N . GLU A 1 198 ? -23.580 23.434 17.729 1.00 88.94 198 GLU A N 1
ATOM 1583 C CA . GLU A 1 198 ? -24.196 22.467 18.638 1.00 88.94 198 GLU A CA 1
ATOM 1584 C C . GLU A 1 198 ? -24.158 22.979 20.080 1.00 88.94 198 GLU A C 1
ATOM 1586 O O . GLU A 1 198 ? -25.189 23.052 20.750 1.00 88.94 198 GLU A O 1
ATOM 1591 N N . THR A 1 199 ? -22.981 23.411 20.534 1.00 91.69 199 THR A N 1
ATOM 1592 C CA . THR A 1 199 ? -22.771 23.898 21.908 1.00 91.69 199 THR A CA 1
ATOM 1593 C C . THR A 1 199 ? -23.102 25.380 22.081 1.00 91.69 199 THR A C 1
ATOM 1595 O O . THR A 1 199 ? -23.325 25.836 23.201 1.00 91.69 199 THR A O 1
ATOM 1598 N N . LYS A 1 200 ? -23.184 26.139 20.978 1.00 92.69 200 LYS A N 1
ATOM 1599 C CA . LYS A 1 200 ? -23.319 27.608 20.952 1.00 92.69 200 LYS A CA 1
ATOM 1600 C C . LYS A 1 200 ? -22.164 28.344 21.638 1.00 92.69 200 LYS A C 1
ATOM 1602 O O . LYS A 1 200 ? -22.313 29.513 21.996 1.00 92.69 200 LYS A O 1
ATOM 1607 N N . GLU A 1 201 ? -21.011 27.697 21.788 1.00 92.88 201 GLU A N 1
ATOM 1608 C CA . GLU A 1 201 ? -19.822 28.286 22.401 1.00 92.88 201 GLU A CA 1
ATOM 1609 C C . GLU A 1 201 ? -18.850 28.838 21.353 1.00 92.88 201 GLU A C 1
ATOM 1611 O O . GLU A 1 201 ? -18.693 28.300 20.254 1.00 92.88 201 GLU A O 1
ATOM 1616 N N . HIS A 1 202 ? -18.171 29.931 21.707 1.00 90.44 202 HIS A N 1
ATOM 1617 C CA . HIS A 1 202 ? -17.058 30.448 20.922 1.00 90.44 202 HIS A CA 1
ATOM 1618 C C . HIS A 1 202 ? -15.760 29.771 21.353 1.00 90.44 202 HIS A C 1
ATOM 1620 O O . HIS A 1 202 ? -15.351 29.899 22.507 1.00 90.44 202 HIS A O 1
ATOM 1626 N N . ILE A 1 203 ? -15.079 29.128 20.410 1.00 92.69 203 ILE A N 1
ATOM 1627 C CA . ILE A 1 203 ? -13.808 28.444 20.644 1.00 92.69 203 ILE A CA 1
ATOM 1628 C C . ILE A 1 203 ? -12.696 29.031 19.775 1.00 92.69 203 ILE A C 1
ATOM 1630 O O . ILE A 1 203 ? -12.934 29.510 18.663 1.00 92.69 203 ILE A O 1
ATOM 1634 N N . ILE A 1 204 ? -11.463 28.966 20.277 1.00 91.06 204 ILE A N 1
ATOM 1635 C CA . ILE A 1 204 ? -10.260 29.157 19.465 1.00 91.06 204 ILE A CA 1
ATOM 1636 C C . ILE A 1 204 ? -9.686 27.761 19.220 1.00 91.06 204 ILE A C 1
ATOM 1638 O O . ILE A 1 204 ? -9.279 27.104 20.181 1.00 91.06 204 ILE A O 1
ATOM 1642 N N . PRO A 1 205 ? -9.713 27.261 17.975 1.00 90.56 205 PRO A N 1
ATOM 1643 C CA . PRO A 1 205 ? -9.298 25.898 17.701 1.00 90.56 205 PRO A CA 1
ATOM 1644 C C . PRO A 1 205 ? -7.800 25.733 17.944 1.00 90.56 205 PRO A C 1
ATOM 1646 O O . PRO A 1 205 ? -6.998 26.624 17.659 1.00 90.56 205 PRO A O 1
ATOM 1649 N N . TYR A 1 206 ? -7.431 24.563 18.456 1.00 92.00 206 TYR A N 1
ATOM 1650 C CA . TYR A 1 206 ? -6.032 24.188 18.580 1.00 92.00 206 TYR A CA 1
ATOM 1651 C C . TYR A 1 206 ? -5.494 23.683 17.248 1.00 92.00 206 TYR A C 1
ATOM 1653 O O . TYR A 1 206 ? -6.178 22.962 16.521 1.00 92.00 206 TYR A O 1
ATOM 1661 N N . ILE A 1 207 ? -4.251 24.043 16.958 1.00 91.00 207 ILE A N 1
ATOM 1662 C CA . ILE A 1 207 ? -3.565 23.692 15.724 1.00 91.00 207 ILE A CA 1
ATOM 1663 C C . ILE A 1 207 ? -2.601 22.543 16.009 1.00 91.00 207 ILE A C 1
ATOM 1665 O O . ILE A 1 207 ? -1.677 22.668 16.817 1.00 91.00 207 ILE A O 1
ATOM 1669 N N . ILE A 1 208 ? -2.820 21.430 15.313 1.00 92.25 208 ILE A N 1
ATOM 1670 C CA . ILE A 1 208 ? -1.812 20.393 15.116 1.00 92.25 208 ILE A CA 1
ATOM 1671 C C . ILE A 1 208 ? -1.232 20.617 13.728 1.00 92.25 208 ILE A C 1
ATOM 1673 O O . ILE A 1 208 ? -1.969 20.601 12.744 1.00 92.25 208 ILE A O 1
ATOM 1677 N N . GLU A 1 209 ? 0.070 20.849 13.659 1.00 90.38 209 GLU A N 1
ATOM 1678 C CA . GLU A 1 209 ? 0.781 21.094 12.412 1.00 90.38 209 GLU A CA 1
ATOM 1679 C C . GLU A 1 209 ? 1.757 19.952 12.133 1.00 90.38 209 GLU A C 1
ATOM 1681 O O . GLU A 1 209 ? 2.810 19.883 12.767 1.00 90.38 209 GLU A O 1
ATOM 1686 N N . PRO A 1 210 ? 1.426 19.080 11.172 1.00 90.31 210 PRO A N 1
ATOM 1687 C CA . PRO A 1 210 ? 2.398 18.271 10.458 1.00 90.31 210 PRO A CA 1
ATOM 1688 C C . PRO A 1 210 ? 3.101 19.142 9.409 1.00 90.31 210 PRO A C 1
ATOM 1690 O O . PRO A 1 210 ? 2.452 19.731 8.539 1.00 90.31 210 PRO A O 1
ATOM 1693 N N . SER A 1 211 ? 4.421 19.239 9.503 1.00 91.44 211 SER A N 1
ATOM 1694 C CA . SER A 1 211 ? 5.258 20.076 8.647 1.00 91.44 211 SER A CA 1
ATOM 1695 C C . SER A 1 211 ? 6.388 19.232 8.073 1.00 91.44 211 SER A C 1
ATOM 1697 O O . SER A 1 211 ? 7.312 18.844 8.786 1.00 91.44 211 SER A O 1
ATOM 1699 N N . ALA A 1 212 ? 6.301 18.919 6.780 1.00 89.69 212 ALA A N 1
ATOM 1700 C CA . ALA A 1 212 ? 7.265 18.076 6.078 1.00 89.69 212 ALA A CA 1
ATOM 1701 C C . ALA A 1 212 ? 8.051 18.880 5.037 1.00 89.69 212 ALA A C 1
ATOM 1703 O O . ALA A 1 212 ? 7.488 19.633 4.237 1.00 89.69 212 ALA A O 1
ATOM 1704 N N . GLY A 1 213 ? 9.371 18.688 5.013 1.00 86.88 213 GLY A N 1
ATOM 1705 C CA . GLY A 1 213 ? 10.244 19.311 4.022 1.00 86.88 213 GLY A CA 1
ATOM 1706 C C . GLY A 1 213 ? 10.278 18.512 2.720 1.00 86.88 213 GLY A C 1
ATOM 1707 O O . GLY A 1 213 ? 10.757 17.375 2.707 1.00 86.88 213 GLY A O 1
ATOM 1708 N N . VAL A 1 214 ? 9.842 19.113 1.607 1.00 90.25 214 VAL A N 1
ATOM 1709 C CA . VAL A 1 214 ? 9.878 18.464 0.279 1.00 90.25 214 VAL A CA 1
ATOM 1710 C C . VAL A 1 214 ? 11.306 18.077 -0.111 1.00 90.25 214 VAL A C 1
ATOM 1712 O O . VAL A 1 214 ? 11.529 16.962 -0.573 1.00 90.25 214 VAL A O 1
ATOM 1715 N N . ASP A 1 215 ? 12.283 18.948 0.148 1.00 90.62 215 ASP A N 1
ATOM 1716 C CA . ASP A 1 215 ? 13.687 18.706 -0.207 1.00 90.62 215 ASP A CA 1
ATOM 1717 C C . ASP A 1 215 ? 14.284 17.519 0.562 1.00 90.62 215 ASP A C 1
ATOM 1719 O O . ASP A 1 215 ? 14.956 16.666 -0.018 1.00 90.62 215 ASP A O 1
ATOM 1723 N N . ARG A 1 216 ? 14.004 17.426 1.870 1.00 89.19 216 ARG A N 1
ATOM 1724 C CA . ARG A 1 216 ? 14.468 16.306 2.705 1.00 89.19 216 ARG A CA 1
ATOM 1725 C C . ARG A 1 216 ? 13.770 15.004 2.335 1.00 89.19 216 ARG A C 1
ATOM 1727 O O . ARG A 1 216 ? 14.419 13.965 2.324 1.00 89.19 216 ARG A O 1
ATOM 1734 N N . SER A 1 217 ? 12.489 15.072 1.979 1.00 90.31 217 SER A N 1
ATOM 1735 C CA . SER A 1 217 ? 11.734 13.923 1.469 1.00 90.31 217 SER A CA 1
ATOM 1736 C C . SER A 1 217 ? 12.313 13.413 0.155 1.00 90.31 217 SER A C 1
ATOM 1738 O O . SER A 1 217 ? 12.581 12.223 0.024 1.00 90.31 217 SER A O 1
ATOM 1740 N N . ALA A 1 218 ? 12.599 14.314 -0.788 1.00 91.50 218 ALA A N 1
ATOM 1741 C CA . ALA A 1 218 ? 13.251 13.962 -2.044 1.00 91.50 218 ALA A CA 1
ATOM 1742 C C . ALA A 1 218 ? 14.629 13.325 -1.810 1.00 91.50 218 ALA A C 1
ATOM 1744 O O . ALA A 1 218 ? 14.929 12.289 -2.399 1.00 91.50 218 ALA A O 1
ATOM 1745 N N . LEU A 1 219 ? 15.441 13.894 -0.913 1.00 89.69 219 LEU A N 1
ATOM 1746 C CA . LEU A 1 219 ? 16.737 13.321 -0.553 1.00 89.69 219 LEU A CA 1
ATOM 1747 C C . LEU A 1 219 ? 16.599 11.936 0.089 1.00 89.69 219 LEU A C 1
ATOM 1749 O O . LEU A 1 219 ? 17.357 11.041 -0.264 1.00 89.69 219 LEU A O 1
ATOM 1753 N N . ALA A 1 220 ? 15.633 11.743 0.991 1.00 89.81 220 ALA A N 1
ATOM 1754 C CA . ALA A 1 220 ? 15.385 10.448 1.618 1.00 89.81 220 ALA A CA 1
ATOM 1755 C C . ALA A 1 220 ? 15.039 9.386 0.564 1.00 89.81 220 ALA A C 1
ATOM 1757 O O . ALA A 1 220 ? 15.635 8.314 0.571 1.00 89.81 220 ALA A O 1
ATOM 1758 N N . PHE A 1 221 ? 14.174 9.712 -0.405 1.00 90.69 221 PHE A N 1
ATOM 1759 C CA . PHE A 1 221 ? 13.867 8.806 -1.516 1.00 90.69 221 PHE A CA 1
ATOM 1760 C C . PHE A 1 221 ? 15.100 8.475 -2.357 1.00 90.69 221 PHE A C 1
ATOM 1762 O O . PHE A 1 221 ? 15.293 7.320 -2.721 1.00 90.69 221 PHE A O 1
ATOM 1769 N N . LEU A 1 222 ? 15.949 9.460 -2.660 1.00 88.88 222 LEU A N 1
ATOM 1770 C CA . LEU A 1 222 ? 17.185 9.213 -3.405 1.00 88.88 222 LEU A CA 1
ATOM 1771 C C . LEU A 1 222 ? 18.143 8.312 -2.622 1.00 88.88 222 LEU A C 1
ATOM 1773 O O . LEU A 1 222 ? 18.679 7.375 -3.196 1.00 88.88 222 LEU A O 1
ATOM 1777 N N . CYS A 1 223 ? 18.330 8.556 -1.323 1.00 85.00 223 CYS A N 1
ATOM 1778 C CA . CYS A 1 223 ? 19.191 7.728 -0.482 1.00 85.00 223 CYS A CA 1
ATOM 1779 C C . CYS A 1 223 ? 18.689 6.284 -0.365 1.00 85.00 223 CYS A C 1
ATOM 1781 O O . CYS A 1 223 ? 19.506 5.374 -0.388 1.00 85.00 223 CYS A O 1
ATOM 1783 N N . ASP A 1 224 ? 17.377 6.083 -0.230 1.00 84.69 224 ASP A N 1
ATOM 1784 C CA . ASP A 1 224 ? 16.779 4.753 -0.044 1.00 84.69 224 ASP A CA 1
ATOM 1785 C C . ASP A 1 224 ? 16.737 3.935 -1.343 1.00 84.69 224 ASP A C 1
ATOM 1787 O O . ASP A 1 224 ? 16.772 2.709 -1.324 1.00 84.69 224 ASP A O 1
ATOM 1791 N N . THR A 1 225 ? 16.663 4.615 -2.490 1.00 88.38 225 THR A N 1
ATOM 1792 C CA . THR A 1 225 ? 16.548 3.956 -3.801 1.00 88.38 225 THR A CA 1
ATOM 1793 C C . THR A 1 225 ? 17.876 3.810 -4.534 1.00 88.38 225 THR A C 1
ATOM 1795 O O . THR A 1 225 ? 17.918 3.105 -5.540 1.00 88.38 225 THR A O 1
ATOM 1798 N N . TYR A 1 226 ? 18.942 4.457 -4.057 1.00 87.25 226 TYR A N 1
ATOM 1799 C CA . TYR A 1 226 ? 20.279 4.374 -4.638 1.00 87.25 226 TYR A CA 1
ATOM 1800 C C . TYR A 1 226 ? 20.890 2.988 -4.482 1.00 87.25 226 TYR A C 1
ATOM 1802 O O . TYR A 1 226 ? 20.934 2.441 -3.383 1.00 87.25 226 TYR A O 1
ATOM 1810 N N . ASP A 1 227 ? 21.413 2.459 -5.584 1.00 85.62 227 ASP A N 1
ATOM 1811 C CA . ASP A 1 227 ? 22.062 1.158 -5.624 1.00 85.62 227 ASP A CA 1
ATOM 1812 C C . ASP A 1 227 ? 23.241 1.152 -6.610 1.00 85.62 227 ASP A C 1
ATOM 1814 O O . ASP A 1 227 ? 23.311 1.955 -7.550 1.00 85.62 227 ASP A O 1
ATOM 1818 N N . GLU A 1 228 ? 24.176 0.233 -6.381 1.00 89.00 228 GLU A N 1
ATOM 1819 C CA . GLU A 1 228 ? 25.373 0.019 -7.192 1.00 89.00 228 GLU A CA 1
ATOM 1820 C C . GLU A 1 228 ? 25.527 -1.471 -7.517 1.00 89.00 228 GLU A C 1
ATOM 1822 O O . GLU A 1 228 ? 25.804 -2.298 -6.649 1.00 89.00 228 GLU A O 1
ATOM 1827 N N . GLU A 1 229 ? 25.410 -1.818 -8.798 1.00 87.31 229 GLU A N 1
ATOM 1828 C CA . GLU A 1 229 ? 25.556 -3.188 -9.291 1.00 87.31 229 GLU A CA 1
ATOM 1829 C C . GLU A 1 229 ? 26.872 -3.358 -10.077 1.00 87.31 229 GLU A C 1
ATOM 1831 O O . GLU A 1 229 ? 27.229 -2.495 -10.888 1.00 87.31 229 GLU A O 1
ATOM 1836 N N . PRO A 1 230 ? 27.608 -4.475 -9.911 1.00 87.62 230 PRO A N 1
ATOM 1837 C CA . PRO A 1 230 ? 28.769 -4.767 -10.747 1.00 87.62 230 PRO A CA 1
ATOM 1838 C C . PRO A 1 230 ? 28.345 -5.089 -12.192 1.00 87.62 230 PRO A C 1
ATOM 1840 O O . PRO A 1 230 ? 27.577 -6.020 -12.430 1.00 87.62 230 PRO A O 1
ATOM 1843 N N . ASP A 1 231 ? 28.903 -4.371 -13.171 1.00 83.81 231 ASP A N 1
ATOM 1844 C CA . ASP A 1 231 ? 28.697 -4.593 -14.609 1.00 83.81 231 ASP A CA 1
ATOM 1845 C C . ASP A 1 231 ? 30.048 -4.741 -15.327 1.00 83.81 231 ASP A C 1
ATOM 1847 O O . ASP A 1 231 ? 30.685 -3.775 -15.755 1.00 83.81 231 ASP A O 1
ATOM 1851 N N . LYS A 1 232 ? 30.496 -5.994 -15.468 1.00 86.00 232 LYS A N 1
ATOM 1852 C CA . LYS A 1 232 ? 31.800 -6.365 -16.045 1.00 86.00 232 LYS A CA 1
ATOM 1853 C C . LYS A 1 232 ? 32.971 -5.708 -15.300 1.00 86.00 232 LYS A C 1
ATOM 1855 O O . LYS A 1 232 ? 33.319 -6.157 -14.216 1.00 86.00 232 LYS A O 1
ATOM 1860 N N . GLU A 1 233 ? 33.598 -4.699 -15.904 1.00 84.88 233 GLU A N 1
ATOM 1861 C CA . GLU A 1 233 ? 34.738 -3.950 -15.354 1.00 84.88 233 GLU A CA 1
ATOM 1862 C C . GLU A 1 233 ? 34.315 -2.586 -14.778 1.00 84.88 233 GLU A C 1
ATOM 1864 O O . GLU A 1 233 ? 35.158 -1.827 -14.305 1.00 84.88 233 GLU A O 1
ATOM 1869 N N . GLU A 1 234 ? 33.020 -2.256 -14.810 1.00 87.00 234 GLU A N 1
ATOM 1870 C CA . GLU A 1 234 ? 32.473 -0.980 -14.350 1.00 87.00 234 GLU A CA 1
ATOM 1871 C C . GLU A 1 234 ? 31.388 -1.180 -13.276 1.00 87.00 234 GLU A C 1
ATOM 1873 O O . GLU A 1 234 ? 30.847 -2.271 -13.098 1.00 87.00 234 GLU A O 1
ATOM 1878 N N . ILE A 1 235 ? 31.056 -0.104 -12.557 1.00 87.38 235 ILE A N 1
ATOM 1879 C CA . ILE A 1 235 ? 29.936 -0.067 -11.607 1.00 87.38 235 ILE A CA 1
ATOM 1880 C C . ILE A 1 235 ? 28.745 0.613 -12.284 1.00 87.38 235 ILE A C 1
ATOM 1882 O O . ILE A 1 235 ? 28.867 1.727 -12.810 1.00 87.38 235 ILE A O 1
ATOM 1886 N N . ARG A 1 236 ? 27.592 -0.055 -12.288 1.00 89.44 236 ARG A N 1
ATOM 1887 C CA . ARG A 1 236 ? 26.313 0.496 -12.739 1.00 89.44 236 ARG A CA 1
ATOM 1888 C C . ARG A 1 236 ? 25.602 1.121 -11.544 1.00 89.44 236 ARG A C 1
ATOM 1890 O O . ARG A 1 236 ? 25.244 0.420 -10.608 1.00 89.44 236 ARG A O 1
ATOM 1897 N N . VAL A 1 237 ? 25.392 2.430 -11.610 1.00 91.38 237 VAL A N 1
ATOM 1898 C CA . VAL A 1 237 ? 24.582 3.174 -10.642 1.00 91.38 237 VAL A CA 1
ATOM 1899 C C . VAL A 1 237 ? 23.136 3.168 -11.117 1.00 91.38 237 VAL A C 1
ATOM 1901 O O . VAL A 1 237 ? 22.878 3.397 -12.303 1.00 91.38 237 VAL A O 1
ATOM 1904 N N . LEU A 1 238 ? 22.202 2.919 -10.205 1.00 93.06 238 LEU A N 1
ATOM 1905 C CA . LEU A 1 238 ? 20.778 2.931 -10.504 1.00 93.06 238 LEU A CA 1
ATOM 1906 C C . LEU A 1 238 ? 19.948 3.453 -9.330 1.00 93.06 238 LEU A C 1
ATOM 1908 O O . LEU A 1 238 ? 20.380 3.424 -8.180 1.00 93.06 238 LEU A O 1
ATOM 1912 N N . LEU A 1 239 ? 18.746 3.939 -9.646 1.00 91.25 239 LEU A N 1
ATOM 1913 C CA . LEU A 1 239 ? 17.745 4.318 -8.655 1.00 91.25 239 LEU A CA 1
ATOM 1914 C C . LEU A 1 239 ? 16.506 3.423 -8.776 1.00 91.25 239 LEU A C 1
ATOM 1916 O O . LEU A 1 239 ? 15.797 3.456 -9.783 1.00 91.25 239 LEU A O 1
ATOM 1920 N N . HIS A 1 240 ? 16.164 2.695 -7.719 1.00 88.56 240 HIS A N 1
ATOM 1921 C CA . HIS A 1 240 ? 14.931 1.901 -7.618 1.00 88.56 240 HIS A CA 1
ATOM 1922 C C . HIS A 1 240 ? 13.707 2.763 -7.264 1.00 88.56 240 HIS A C 1
ATOM 1924 O O . HIS A 1 240 ? 12.955 2.468 -6.333 1.00 88.56 240 HIS A O 1
ATOM 1930 N N . LEU A 1 241 ? 13.503 3.870 -7.987 1.00 90.88 241 LEU A N 1
ATOM 1931 C CA . LEU A 1 241 ? 12.391 4.787 -7.733 1.00 90.88 241 LEU A CA 1
ATOM 1932 C C . LEU A 1 241 ? 11.041 4.087 -7.915 1.00 90.88 241 LEU A C 1
ATOM 1934 O O . LEU A 1 241 ? 10.775 3.428 -8.923 1.00 90.88 241 LEU A O 1
ATOM 1938 N N . HIS A 1 242 ? 10.125 4.317 -6.971 1.00 90.94 242 HIS A N 1
ATOM 1939 C CA . HIS A 1 242 ? 8.738 3.897 -7.142 1.00 90.94 242 HIS A CA 1
ATOM 1940 C C . HIS A 1 242 ? 8.152 4.536 -8.422 1.00 90.94 242 HIS A C 1
ATOM 1942 O O . HIS A 1 242 ? 8.352 5.737 -8.635 1.00 90.94 242 HIS A O 1
ATOM 1948 N N . PRO A 1 243 ? 7.364 3.818 -9.252 1.00 91.94 243 PRO A N 1
ATOM 1949 C CA . PRO A 1 243 ? 6.879 4.344 -10.532 1.00 91.94 243 PRO A CA 1
ATOM 1950 C C . PRO A 1 243 ? 6.124 5.674 -10.442 1.00 91.94 243 PRO A C 1
ATOM 1952 O O . PRO A 1 243 ? 6.167 6.474 -11.373 1.00 91.94 243 PRO A O 1
ATOM 1955 N N . THR A 1 244 ? 5.460 5.959 -9.320 1.00 91.94 244 THR A N 1
ATOM 1956 C CA . THR A 1 244 ? 4.804 7.257 -9.068 1.00 91.94 244 THR A CA 1
ATOM 1957 C C . THR A 1 244 ? 5.804 8.405 -8.900 1.00 91.94 244 THR A C 1
ATOM 1959 O O . THR A 1 244 ? 5.527 9.506 -9.371 1.00 91.94 244 THR A O 1
ATOM 1962 N N . LEU A 1 245 ? 6.973 8.141 -8.311 1.00 91.31 245 LEU A N 1
ATOM 1963 C CA . LEU A 1 245 ? 8.022 9.126 -8.027 1.00 91.31 245 LEU A CA 1
ATOM 1964 C C . LEU A 1 245 ? 8.998 9.320 -9.192 1.00 91.31 245 LEU A C 1
ATOM 1966 O O . LEU A 1 245 ? 9.541 10.409 -9.343 1.00 91.31 245 LEU A O 1
ATOM 1970 N N . ALA A 1 246 ? 9.196 8.300 -10.033 1.00 95.19 246 ALA A N 1
ATOM 1971 C CA . ALA A 1 246 ? 10.153 8.368 -11.134 1.00 95.19 246 ALA A CA 1
ATOM 1972 C C . ALA A 1 246 ? 9.887 9.565 -12.076 1.00 95.19 246 ALA A C 1
ATOM 1974 O O . ALA A 1 246 ? 8.742 9.746 -12.511 1.00 95.19 246 ALA A O 1
ATOM 1975 N N . PRO A 1 247 ? 10.899 10.376 -12.429 1.00 94.50 247 PRO A N 1
ATOM 1976 C CA . PRO A 1 247 ? 10.706 11.574 -13.251 1.00 94.50 247 PRO A CA 1
ATOM 1977 C C . PRO A 1 247 ? 10.277 11.232 -14.685 1.00 94.50 247 PRO A C 1
ATOM 1979 O O . PRO A 1 247 ? 9.433 11.914 -15.270 1.00 94.50 247 PRO A O 1
ATOM 1982 N N . ILE A 1 248 ? 10.816 10.137 -15.224 1.00 97.38 248 ILE A N 1
ATOM 1983 C CA . ILE A 1 248 ? 10.454 9.556 -16.515 1.00 97.38 248 ILE A CA 1
ATOM 1984 C C . ILE A 1 248 ? 9.790 8.208 -16.244 1.00 97.38 248 ILE A C 1
ATOM 1986 O O . ILE A 1 248 ? 10.317 7.387 -15.501 1.00 97.38 248 ILE A O 1
ATOM 1990 N N . LYS A 1 249 ? 8.605 7.983 -16.816 1.00 96.06 249 LYS A N 1
ATOM 1991 C CA . LYS A 1 249 ? 7.835 6.744 -16.628 1.00 96.06 249 LYS A CA 1
ATOM 1992 C C . LYS A 1 249 ? 8.235 5.674 -17.635 1.00 96.06 249 LYS A C 1
ATOM 1994 O O . LYS A 1 249 ? 8.298 4.499 -17.287 1.00 96.06 249 LYS A O 1
ATOM 1999 N N . VAL A 1 250 ? 8.477 6.093 -18.880 1.00 97.12 250 VAL A N 1
ATOM 2000 C CA . VAL A 1 250 ? 8.835 5.206 -19.989 1.00 97.12 250 VAL A CA 1
ATOM 2001 C C . VAL A 1 250 ? 9.900 5.857 -20.868 1.00 97.12 250 VAL A C 1
ATOM 2003 O O . VAL A 1 250 ? 9.748 7.007 -21.284 1.00 97.12 250 VAL A O 1
ATOM 2006 N N . ALA A 1 251 ? 10.942 5.106 -21.208 1.00 97.81 251 ALA A N 1
ATOM 2007 C CA . ALA A 1 251 ? 11.909 5.474 -22.233 1.00 97.81 251 ALA A CA 1
ATOM 2008 C C . ALA A 1 251 ? 11.705 4.636 -23.498 1.00 97.81 251 ALA A C 1
ATOM 2010 O O . ALA A 1 251 ? 11.574 3.420 -23.415 1.00 97.81 251 ALA A O 1
ATOM 2011 N N . VAL A 1 252 ? 11.700 5.258 -24.676 1.00 97.69 252 VAL A N 1
ATOM 2012 C CA . VAL A 1 252 ? 11.569 4.571 -25.969 1.00 97.69 252 VAL A CA 1
ATOM 2013 C C . VAL A 1 252 ? 12.906 4.605 -26.707 1.00 97.69 252 VAL A C 1
ATOM 2015 O O . VAL A 1 252 ? 13.418 5.677 -27.041 1.00 97.69 252 VAL A O 1
ATOM 2018 N N . LEU A 1 253 ? 13.476 3.424 -26.954 1.00 97.50 253 LEU A N 1
ATOM 2019 C CA . LEU A 1 253 ? 14.869 3.229 -27.353 1.00 97.50 253 LEU A CA 1
ATOM 2020 C C . LEU A 1 253 ? 14.960 2.350 -28.622 1.00 97.50 253 LEU A C 1
ATOM 2022 O O . LEU A 1 253 ? 14.876 1.127 -28.533 1.00 97.50 253 LEU A O 1
ATOM 2026 N N . PRO A 1 254 ? 15.165 2.896 -29.836 1.00 96.19 254 PRO A N 1
ATOM 2027 C CA . PRO A 1 254 ? 15.339 2.058 -31.027 1.00 96.19 254 PRO A CA 1
ATOM 2028 C C . PRO A 1 254 ? 16.688 1.328 -31.008 1.00 96.19 254 PRO A C 1
ATOM 2030 O O . PRO A 1 254 ? 17.720 1.952 -30.777 1.00 96.19 254 PRO A O 1
ATOM 2033 N N . LEU A 1 255 ? 16.745 0.032 -31.312 1.00 93.25 255 LEU A N 1
ATOM 2034 C CA . LEU A 1 255 ? 17.983 -0.759 -31.262 1.00 93.25 255 LEU A CA 1
ATOM 2035 C C . LEU A 1 255 ? 19.107 -0.151 -32.121 1.00 93.25 255 LEU A C 1
ATOM 2037 O O . LEU A 1 255 ? 20.266 -0.124 -31.707 1.00 93.25 255 LEU A O 1
ATOM 2041 N N . SER A 1 256 ? 18.763 0.405 -33.287 1.00 91.25 256 SER A N 1
ATOM 2042 C CA . SER A 1 256 ? 19.685 1.151 -34.148 1.00 91.25 256 SER A CA 1
ATOM 2043 C C . SER A 1 256 ? 19.012 2.367 -34.784 1.00 91.25 256 SER A C 1
ATOM 2045 O O . SER A 1 256 ? 17.790 2.463 -34.835 1.00 91.25 256 SER A O 1
ATOM 2047 N N . ARG A 1 257 ? 19.815 3.271 -35.353 1.00 90.38 257 ARG A N 1
ATOM 2048 C CA . ARG A 1 257 ? 19.343 4.485 -36.046 1.00 90.38 257 ARG A CA 1
ATOM 2049 C C . ARG A 1 257 ? 18.826 4.236 -37.466 1.00 90.38 257 ARG A C 1
ATOM 2051 O O . ARG A 1 257 ? 18.763 5.159 -38.273 1.00 90.38 257 ARG A O 1
ATOM 2058 N N . ARG A 1 258 ? 18.509 2.986 -37.812 1.00 91.56 258 ARG A N 1
ATOM 2059 C CA . ARG A 1 258 ? 17.911 2.678 -39.113 1.00 91.56 258 ARG A CA 1
ATOM 2060 C C . ARG A 1 258 ? 16.529 3.311 -39.181 1.00 91.56 258 ARG A C 1
ATOM 2062 O O . ARG A 1 258 ? 15.738 3.181 -38.252 1.00 91.56 258 ARG A O 1
ATOM 2069 N N . GLU A 1 259 ? 16.245 3.944 -40.309 1.00 91.25 259 GLU A N 1
ATOM 2070 C CA . GLU A 1 259 ? 15.070 4.796 -40.497 1.00 91.25 259 GLU A CA 1
ATOM 2071 C C . GLU A 1 259 ? 13.752 4.095 -40.143 1.00 91.25 259 GLU A C 1
ATOM 2073 O O . GLU A 1 259 ? 12.925 4.666 -39.437 1.00 91.25 259 GLU A O 1
ATOM 2078 N N . LYS A 1 260 ? 13.602 2.818 -40.524 1.00 92.94 260 LYS A N 1
ATOM 2079 C CA . LYS A 1 260 ? 12.416 2.010 -40.198 1.00 92.94 260 LYS A CA 1
ATOM 2080 C C . LYS A 1 260 ? 12.194 1.851 -38.687 1.00 92.94 260 LYS A C 1
ATOM 2082 O O . LYS A 1 260 ? 11.079 2.040 -38.216 1.00 92.94 260 LYS A O 1
ATOM 2087 N N . LEU A 1 261 ? 13.250 1.557 -37.925 1.00 92.31 261 LEU A N 1
ATOM 2088 C CA . LEU A 1 261 ? 13.164 1.392 -36.467 1.00 92.31 261 LEU A CA 1
ATOM 2089 C C . LEU A 1 261 ? 12.897 2.719 -35.767 1.00 92.31 261 LEU A C 1
ATOM 2091 O O . LEU A 1 261 ? 12.080 2.795 -34.855 1.00 92.31 261 LEU A O 1
ATOM 2095 N N . VAL A 1 262 ? 13.565 3.778 -36.224 1.00 94.56 262 VAL A N 1
ATOM 2096 C CA . VAL A 1 262 ? 13.367 5.134 -35.705 1.00 94.56 262 VAL A CA 1
ATOM 2097 C C . VAL A 1 262 ? 11.931 5.600 -35.944 1.00 94.56 262 VAL A C 1
ATOM 2099 O O . VAL A 1 262 ? 11.341 6.208 -35.055 1.00 94.56 262 VAL A O 1
ATOM 2102 N N . ALA A 1 263 ? 11.345 5.298 -37.105 1.00 94.88 263 ALA A N 1
ATOM 2103 C CA . ALA A 1 263 ? 9.961 5.647 -37.409 1.00 94.88 263 ALA A CA 1
ATOM 2104 C C . ALA A 1 263 ? 8.973 4.968 -36.445 1.00 94.88 263 ALA A C 1
ATOM 2106 O O . ALA A 1 263 ? 8.112 5.646 -35.883 1.00 94.88 263 ALA A O 1
ATOM 2107 N N . VAL A 1 264 ? 9.133 3.663 -36.195 1.00 95.81 264 VAL A N 1
ATOM 2108 C CA . VAL A 1 264 ? 8.287 2.919 -35.244 1.00 95.81 264 VAL A CA 1
ATOM 2109 C C . VAL A 1 264 ? 8.490 3.415 -33.812 1.00 95.81 264 VAL A C 1
ATOM 2111 O O . VAL A 1 264 ? 7.516 3.716 -33.127 1.00 95.81 264 VAL A O 1
ATOM 2114 N N . ALA A 1 265 ? 9.735 3.606 -33.373 1.00 96.06 265 ALA A N 1
ATOM 2115 C CA . ALA A 1 265 ? 10.033 4.142 -32.046 1.00 96.06 265 ALA A CA 1
ATOM 2116 C C . ALA A 1 265 ? 9.440 5.543 -31.833 1.00 96.06 265 ALA A C 1
ATOM 2118 O O . ALA A 1 265 ? 8.864 5.821 -30.784 1.00 96.06 265 ALA A O 1
ATOM 2119 N N . LYS A 1 266 ? 9.512 6.424 -32.839 1.00 96.12 266 LYS A N 1
ATOM 2120 C CA . LYS A 1 266 ? 8.883 7.751 -32.775 1.00 96.12 266 LYS A CA 1
ATOM 2121 C C . LYS A 1 266 ? 7.362 7.680 -32.745 1.00 96.12 266 LYS A C 1
ATOM 2123 O O . LYS A 1 266 ? 6.751 8.512 -32.081 1.00 96.12 266 LYS A O 1
ATOM 2128 N N . LYS A 1 267 ? 6.760 6.705 -33.430 1.00 96.50 267 LYS A N 1
ATOM 2129 C CA . LYS A 1 267 ? 5.317 6.459 -33.363 1.00 96.50 267 LYS A CA 1
ATOM 2130 C C . LYS A 1 267 ? 4.903 6.028 -31.953 1.00 96.50 267 LYS A C 1
ATOM 2132 O O . LYS A 1 267 ? 4.074 6.698 -31.356 1.00 96.50 267 LYS A O 1
ATOM 2137 N N . ILE A 1 268 ? 5.558 5.013 -31.383 1.00 96.06 268 ILE A N 1
ATOM 2138 C CA . ILE A 1 268 ? 5.307 4.560 -30.002 1.00 96.06 268 ILE A CA 1
ATOM 2139 C C . ILE A 1 268 ? 5.489 5.716 -29.013 1.00 96.06 268 ILE A C 1
ATOM 2141 O O . ILE A 1 268 ? 4.646 5.946 -28.152 1.00 96.06 268 ILE A O 1
ATOM 2145 N N . TYR A 1 269 ? 6.567 6.489 -29.162 1.00 97.06 269 TYR A N 1
ATOM 2146 C CA . TYR A 1 269 ? 6.787 7.685 -28.356 1.00 97.06 269 TYR A CA 1
ATOM 2147 C C . TYR A 1 269 ? 5.619 8.678 -28.484 1.00 97.06 269 TYR A C 1
ATOM 2149 O O . TYR A 1 269 ? 5.108 9.158 -27.476 1.00 97.06 269 TYR A O 1
ATOM 2157 N N . ALA A 1 270 ? 5.153 8.967 -29.702 1.00 96.69 270 ALA A N 1
ATOM 2158 C CA . ALA A 1 270 ? 4.024 9.867 -29.922 1.00 96.69 270 ALA A CA 1
ATOM 2159 C C . ALA A 1 270 ? 2.718 9.355 -29.289 1.00 96.69 270 ALA A C 1
ATOM 2161 O O . ALA A 1 270 ? 1.978 10.166 -28.734 1.00 96.69 270 ALA A O 1
ATOM 2162 N N . ASP A 1 271 ? 2.476 8.043 -29.319 1.00 96.56 271 ASP A N 1
ATOM 2163 C CA . ASP A 1 271 ? 1.271 7.404 -28.775 1.00 96.56 271 ASP A CA 1
ATOM 2164 C C . ASP A 1 271 ? 1.260 7.392 -27.233 1.00 96.56 271 ASP A C 1
ATOM 2166 O O . ASP A 1 271 ? 0.212 7.556 -26.607 1.00 96.56 271 ASP A O 1
ATOM 2170 N N . LEU A 1 272 ? 2.429 7.241 -26.600 1.00 94.88 272 LEU A N 1
ATOM 2171 C CA . LEU A 1 272 ? 2.562 7.204 -25.138 1.00 94.88 272 LEU A CA 1
ATOM 2172 C C . LEU A 1 272 ? 2.606 8.603 -24.498 1.00 94.88 272 LEU A C 1
ATOM 2174 O O . LEU A 1 272 ? 2.149 8.775 -23.365 1.00 94.88 272 LEU A O 1
ATOM 2178 N N . ARG A 1 273 ? 3.125 9.612 -25.214 1.00 95.62 273 ARG A N 1
ATOM 2179 C CA . ARG A 1 273 ? 3.355 10.977 -24.696 1.00 95.62 273 ARG A CA 1
ATOM 2180 C C . ARG A 1 273 ? 2.130 11.657 -24.063 1.00 95.62 273 ARG A C 1
ATOM 2182 O O . ARG A 1 273 ? 2.328 12.392 -23.102 1.00 95.62 273 ARG A O 1
ATOM 2189 N N . PRO A 1 274 ? 0.887 11.472 -24.553 1.00 96.19 274 PRO A N 1
ATOM 2190 C CA . PRO A 1 274 ? -0.290 12.089 -23.942 1.00 96.19 274 PRO A CA 1
ATOM 2191 C C . PRO A 1 274 ? -0.613 11.563 -22.539 1.00 96.19 274 PRO A C 1
ATOM 2193 O O . PRO A 1 274 ? -1.311 12.241 -21.793 1.00 96.19 274 PRO A O 1
ATOM 2196 N N . ASN A 1 275 ? -0.130 10.366 -22.188 1.00 94.19 275 ASN A N 1
ATOM 2197 C CA . ASN A 1 275 ? -0.505 9.678 -20.953 1.00 94.19 275 ASN A CA 1
ATOM 2198 C C . ASN A 1 275 ? 0.575 9.774 -19.866 1.00 94.19 275 ASN A C 1
ATOM 2200 O O . ASN A 1 275 ? 0.251 9.734 -18.680 1.00 94.19 275 ASN A O 1
ATOM 2204 N N . TRP A 1 276 ? 1.851 9.905 -20.250 1.00 94.62 276 TRP A N 1
ATOM 2205 C CA . TRP A 1 276 ? 2.973 9.843 -19.311 1.00 94.62 276 TRP A CA 1
ATOM 2206 C C . TRP A 1 276 ? 4.131 10.777 -19.673 1.00 94.62 276 TRP A C 1
ATOM 2208 O O . TRP A 1 276 ? 4.368 11.096 -20.838 1.00 94.62 276 TRP A O 1
ATOM 2218 N N . MET A 1 277 ? 4.916 11.141 -18.654 1.00 95.88 277 MET A N 1
ATOM 2219 C CA . MET A 1 277 ? 6.245 11.729 -18.835 1.00 95.88 277 MET A CA 1
ATOM 2220 C C . MET A 1 277 ? 7.182 10.666 -19.408 1.00 95.88 277 MET A C 1
ATOM 2222 O O . MET A 1 277 ? 7.461 9.665 -18.747 1.00 95.88 277 MET A O 1
ATOM 2226 N N . ILE A 1 278 ? 7.640 10.865 -20.641 1.00 96.81 278 ILE A N 1
ATOM 2227 C CA . ILE A 1 278 ? 8.426 9.875 -21.382 1.00 96.81 278 ILE A CA 1
ATOM 2228 C C . ILE A 1 278 ? 9.640 10.499 -22.070 1.00 96.81 278 ILE A C 1
ATOM 2230 O O . ILE A 1 278 ? 9.637 11.685 -22.412 1.00 96.81 278 ILE A O 1
ATOM 2234 N N . GLN A 1 279 ? 10.648 9.676 -22.351 1.00 96.94 279 GLN A N 1
ATOM 2235 C CA . GLN A 1 279 ? 11.865 10.081 -23.054 1.00 96.94 279 GLN A CA 1
ATOM 2236 C C . GLN A 1 279 ? 12.096 9.222 -24.303 1.00 96.94 279 GLN A C 1
ATOM 2238 O O . GLN A 1 279 ? 11.852 8.022 -24.298 1.00 96.94 279 GLN A O 1
ATOM 2243 N N . TYR A 1 280 ? 12.572 9.834 -25.387 1.00 96.94 280 TYR A N 1
ATOM 2244 C CA . TYR A 1 280 ? 13.075 9.125 -26.566 1.00 96.94 280 TYR A CA 1
ATOM 2245 C C . TYR A 1 280 ? 14.593 9.264 -26.616 1.00 96.94 280 TYR A C 1
ATOM 2247 O O . TYR A 1 280 ? 15.111 10.364 -26.410 1.00 96.94 280 TYR A O 1
ATOM 2255 N N . ASP A 1 281 ? 15.304 8.178 -26.918 1.00 94.75 281 ASP A N 1
ATOM 2256 C CA . ASP A 1 281 ? 16.763 8.211 -27.011 1.00 94.75 281 ASP A CA 1
ATOM 2257 C C . ASP A 1 281 ? 17.309 7.209 -28.041 1.00 94.75 281 ASP A C 1
ATOM 2259 O O . ASP A 1 281 ? 17.183 5.992 -27.895 1.00 94.75 281 ASP A O 1
ATOM 2263 N N . ASP A 1 282 ? 17.973 7.722 -29.078 1.00 94.06 282 ASP A N 1
ATOM 2264 C CA . ASP A 1 282 ? 18.720 6.958 -30.088 1.00 94.06 282 ASP A CA 1
ATOM 2265 C C . ASP A 1 282 ? 20.228 7.279 -30.082 1.00 94.06 282 ASP A C 1
ATOM 2267 O O . ASP A 1 282 ? 20.973 6.958 -31.021 1.00 94.06 282 ASP A O 1
ATOM 2271 N N . ALA A 1 283 ? 20.704 7.920 -29.013 1.00 90.62 283 ALA A N 1
ATOM 2272 C CA . ALA A 1 283 ? 22.097 8.264 -28.831 1.00 90.62 283 ALA A CA 1
ATOM 2273 C C . ALA A 1 283 ? 22.920 7.055 -28.366 1.00 90.62 283 ALA A C 1
ATOM 2275 O O . ALA A 1 283 ? 22.580 6.379 -27.400 1.00 90.62 283 ALA A O 1
ATOM 2276 N N . GLN A 1 284 ? 24.068 6.837 -29.015 1.00 90.81 284 GLN A N 1
ATOM 2277 C CA . GLN A 1 284 ? 25.044 5.803 -28.646 1.00 90.81 284 GLN A CA 1
ATOM 2278 C C . GLN A 1 284 ? 24.474 4.362 -28.667 1.00 90.81 284 GLN A C 1
ATOM 2280 O O . GLN A 1 284 ? 23.400 4.086 -29.204 1.00 90.81 284 GLN A O 1
ATOM 2285 N N . SER A 1 285 ? 25.245 3.404 -28.147 1.00 91.81 285 SER A N 1
ATOM 2286 C CA . SER A 1 285 ? 24.839 1.997 -28.036 1.00 91.81 285 SER A CA 1
ATOM 2287 C C . SER A 1 285 ? 23.627 1.818 -27.116 1.00 91.81 285 SER A C 1
ATOM 2289 O O . SER A 1 285 ? 23.461 2.584 -26.169 1.00 91.81 285 SER A O 1
ATOM 2291 N N . ILE A 1 286 ? 22.836 0.762 -27.330 1.00 92.56 286 ILE A N 1
ATOM 2292 C CA . ILE A 1 286 ? 21.649 0.458 -26.511 1.00 92.56 286 ILE A CA 1
ATOM 2293 C C . ILE A 1 286 ? 21.969 0.278 -25.015 1.00 92.56 286 ILE A C 1
ATOM 2295 O O . ILE A 1 286 ? 21.270 0.842 -24.183 1.00 92.56 286 ILE A O 1
ATOM 2299 N N . GLY A 1 287 ? 23.083 -0.375 -24.663 1.00 90.94 287 GLY A N 1
ATOM 2300 C CA . GLY A 1 287 ? 23.489 -0.543 -23.258 1.00 90.94 287 GLY A CA 1
ATOM 2301 C C . GLY A 1 287 ? 23.703 0.789 -22.528 1.00 90.94 287 GLY A C 1
ATOM 2302 O O . GLY A 1 287 ? 23.181 1.000 -21.441 1.00 90.94 287 GLY A O 1
ATOM 2303 N N . ARG A 1 288 ? 24.373 1.752 -23.178 1.00 91.56 288 ARG A N 1
ATOM 2304 C CA . ARG A 1 288 ? 24.549 3.117 -22.642 1.00 91.56 288 ARG A CA 1
ATOM 2305 C C . ARG A 1 288 ? 23.247 3.914 -22.545 1.00 91.56 288 ARG A C 1
ATOM 2307 O O . ARG A 1 288 ? 23.202 4.929 -21.855 1.00 91.56 288 ARG A O 1
ATOM 2314 N N . ARG A 1 289 ? 22.205 3.512 -23.274 1.00 94.69 289 ARG A N 1
ATOM 2315 C CA . ARG A 1 289 ? 20.877 4.118 -23.150 1.00 94.69 289 ARG A CA 1
ATOM 2316 C C . ARG A 1 289 ? 20.152 3.582 -21.933 1.00 94.69 289 ARG A C 1
ATOM 2318 O O . ARG A 1 289 ? 19.691 4.407 -21.159 1.00 94.69 289 ARG A O 1
ATOM 2325 N N . TYR A 1 290 ? 20.147 2.266 -21.718 1.00 94.38 290 TYR A N 1
ATOM 2326 C CA . TYR A 1 290 ? 19.611 1.699 -20.478 1.00 94.38 290 TYR A CA 1
ATOM 2327 C C . TYR A 1 290 ? 20.302 2.289 -19.256 1.00 94.38 290 TYR A C 1
ATOM 2329 O O . TYR A 1 290 ? 19.618 2.829 -18.404 1.00 94.38 290 TYR A O 1
ATOM 2337 N N . ARG A 1 291 ? 21.639 2.357 -19.253 1.00 93.25 291 ARG A N 1
ATOM 2338 C CA . ARG A 1 291 ? 22.390 2.896 -18.111 1.00 93.25 291 ARG A CA 1
ATOM 2339 C C . ARG A 1 291 ? 21.991 4.321 -17.726 1.00 93.25 291 ARG A C 1
ATOM 2341 O O . ARG A 1 291 ? 21.804 4.604 -16.555 1.00 93.25 291 ARG A O 1
ATOM 2348 N N . ARG A 1 292 ? 21.765 5.201 -18.709 1.00 94.50 292 ARG A N 1
ATOM 2349 C CA . ARG A 1 292 ? 21.260 6.561 -18.447 1.00 94.50 292 ARG A CA 1
ATOM 2350 C C . ARG A 1 292 ? 19.842 6.575 -17.879 1.00 94.50 292 ARG A C 1
ATOM 2352 O O . ARG A 1 292 ? 19.492 7.505 -17.166 1.00 94.50 292 ARG A O 1
ATOM 2359 N N . GLN A 1 293 ? 19.013 5.600 -18.245 1.00 96.62 293 GLN A N 1
ATOM 2360 C CA . GLN A 1 293 ? 17.654 5.469 -17.721 1.00 96.62 293 GLN A CA 1
ATOM 2361 C C . GLN A 1 293 ? 17.648 4.858 -16.315 1.00 96.62 293 GLN A C 1
ATOM 2363 O O . GLN A 1 293 ? 16.845 5.283 -15.486 1.00 96.62 293 GLN A O 1
ATOM 2368 N N . ASP A 1 294 ? 18.574 3.941 -16.035 1.00 95.06 294 ASP A N 1
ATOM 2369 C CA . ASP A 1 294 ? 18.799 3.361 -14.710 1.00 95.06 294 ASP A CA 1
ATOM 2370 C C . ASP A 1 294 ? 19.279 4.422 -13.711 1.00 95.06 294 ASP A C 1
ATOM 2372 O O . ASP A 1 294 ? 18.721 4.534 -12.622 1.00 95.06 294 ASP A O 1
ATOM 2376 N N . GLU A 1 295 ? 20.241 5.263 -14.117 1.00 94.31 295 GLU A N 1
ATOM 2377 C CA . GLU A 1 295 ? 20.789 6.371 -13.314 1.00 94.31 295 GLU A CA 1
ATOM 2378 C C . GLU A 1 295 ? 19.716 7.371 -12.852 1.00 94.31 295 GLU A C 1
ATOM 2380 O O . GLU A 1 295 ? 19.869 8.011 -11.815 1.00 94.31 295 GLU A O 1
ATOM 2385 N N . ILE A 1 296 ? 18.621 7.511 -13.608 1.00 95.62 296 ILE A N 1
ATOM 2386 C CA . ILE A 1 296 ? 17.495 8.398 -13.271 1.00 95.62 296 ILE A CA 1
ATOM 2387 C C . ILE A 1 296 ? 16.257 7.639 -12.763 1.00 95.62 296 ILE A C 1
ATOM 2389 O O . ILE A 1 296 ? 15.200 8.247 -12.580 1.00 95.62 296 ILE A O 1
ATOM 2393 N N . GLY A 1 297 ? 16.366 6.321 -12.566 1.00 95.56 297 GLY A N 1
ATOM 2394 C CA . GLY A 1 297 ? 15.314 5.456 -12.028 1.00 95.56 297 GLY A CA 1
ATOM 2395 C C . GLY A 1 297 ? 14.066 5.336 -12.898 1.00 95.56 297 GLY A C 1
ATOM 2396 O O . GLY A 1 297 ? 12.944 5.361 -12.390 1.00 95.56 297 GLY A O 1
ATOM 2397 N N . THR A 1 298 ? 14.241 5.244 -14.218 1.00 97.25 298 THR A N 1
ATOM 2398 C CA . THR A 1 298 ? 13.121 5.070 -15.154 1.00 97.25 298 THR A CA 1
ATOM 2399 C C . THR A 1 298 ? 12.545 3.653 -15.045 1.00 97.25 298 THR A C 1
ATOM 2401 O O . THR A 1 298 ? 13.262 2.695 -15.327 1.00 97.25 298 THR A O 1
ATOM 2404 N N . PRO A 1 299 ? 11.248 3.479 -14.726 1.00 94.94 299 PRO A N 1
ATOM 2405 C CA . PRO A 1 299 ? 10.679 2.159 -14.462 1.00 94.94 299 PRO A CA 1
ATOM 2406 C C . PRO A 1 299 ? 10.624 1.238 -15.683 1.00 94.94 299 PRO A C 1
ATOM 2408 O O . PRO A 1 299 ? 10.694 0.021 -15.534 1.00 94.94 299 PRO A O 1
ATOM 2411 N N . LEU A 1 300 ? 10.430 1.795 -16.885 1.00 95.75 300 LEU A N 1
ATOM 2412 C CA . LEU A 1 300 ? 10.212 1.018 -18.106 1.00 95.75 300 LEU A CA 1
ATOM 2413 C C . LEU A 1 300 ? 11.028 1.559 -19.280 1.00 95.75 300 LEU A C 1
ATOM 2415 O O . LEU A 1 300 ? 10.981 2.747 -19.593 1.00 95.75 300 LEU A O 1
ATOM 2419 N N . CYS A 1 301 ? 11.699 0.661 -19.999 1.00 96.44 301 CYS A N 1
ATOM 2420 C CA . CYS A 1 301 ? 12.353 0.960 -21.270 1.00 96.44 301 CYS A CA 1
ATOM 2421 C C . CYS A 1 301 ? 11.755 0.097 -22.389 1.00 96.44 301 CYS A C 1
ATOM 2423 O O . CYS A 1 301 ? 11.928 -1.119 -22.410 1.00 96.44 301 CYS A O 1
ATOM 2425 N N . VAL A 1 302 ? 11.081 0.725 -23.350 1.00 96.38 302 VAL A N 1
ATOM 2426 C CA . VAL A 1 302 ? 10.546 0.082 -24.555 1.00 96.38 302 VAL A CA 1
ATOM 2427 C C . VAL A 1 302 ? 11.611 0.104 -25.638 1.00 96.38 302 VAL A C 1
ATOM 2429 O O . VAL A 1 302 ? 12.035 1.171 -26.084 1.00 96.38 302 VAL A O 1
ATOM 2432 N N . THR A 1 303 ? 12.046 -1.074 -26.075 1.00 96.31 303 THR A N 1
ATOM 2433 C CA . THR A 1 303 ? 13.107 -1.208 -27.080 1.00 96.31 303 THR A CA 1
ATOM 2434 C C . THR A 1 303 ? 12.522 -1.666 -28.398 1.00 96.31 303 THR A C 1
ATOM 2436 O O . THR A 1 303 ? 11.807 -2.657 -28.429 1.00 96.31 303 THR A O 1
ATOM 2439 N N . VAL A 1 304 ? 12.820 -0.939 -29.475 1.00 94.38 304 VAL A N 1
ATOM 2440 C CA . VAL A 1 304 ? 12.311 -1.255 -30.818 1.00 94.38 304 VAL A CA 1
ATOM 2441 C C . VAL A 1 304 ? 13.424 -1.893 -31.630 1.00 94.38 304 VAL A C 1
ATOM 2443 O O . VAL A 1 304 ? 14.380 -1.219 -32.023 1.00 94.38 304 VAL A O 1
ATOM 2446 N N . ASP A 1 305 ? 13.318 -3.190 -31.862 1.00 93.50 305 ASP A N 1
ATOM 2447 C CA . ASP A 1 305 ? 14.300 -3.998 -32.576 1.00 93.50 305 ASP A CA 1
ATOM 2448 C C . ASP A 1 305 ? 13.810 -4.417 -33.969 1.00 93.50 305 ASP A C 1
ATOM 2450 O O . ASP A 1 305 ? 12.779 -3.964 -34.459 1.00 93.50 305 ASP A O 1
ATOM 2454 N N . PHE A 1 306 ? 14.595 -5.248 -34.654 1.00 90.94 306 PHE A N 1
ATOM 2455 C CA . PHE A 1 306 ? 14.261 -5.694 -36.005 1.00 90.94 306 PHE A CA 1
ATOM 2456 C C . PHE A 1 306 ? 13.001 -6.558 -36.064 1.00 90.94 306 PHE A C 1
ATOM 2458 O O . PHE A 1 306 ? 12.286 -6.463 -37.056 1.00 90.94 306 PHE A O 1
ATOM 2465 N N . GLN A 1 307 ? 12.726 -7.340 -35.018 1.00 90.19 307 GLN A N 1
ATOM 2466 C CA . GLN A 1 307 ? 11.521 -8.159 -34.926 1.00 90.19 307 GLN A CA 1
ATOM 2467 C C . GLN A 1 307 ? 10.274 -7.285 -34.745 1.00 90.19 307 GLN A C 1
ATOM 2469 O O . GLN A 1 307 ? 9.238 -7.561 -35.334 1.00 90.19 307 GLN A O 1
ATOM 2474 N N . SER A 1 308 ? 10.418 -6.135 -34.083 1.00 87.75 308 SER A N 1
ATOM 2475 C CA . SER A 1 308 ? 9.353 -5.133 -33.934 1.00 87.75 308 SER A CA 1
ATOM 2476 C C . SER A 1 308 ? 8.843 -4.538 -35.263 1.00 87.75 308 SER A C 1
ATOM 2478 O O . SER A 1 308 ? 7.916 -3.735 -35.255 1.00 87.75 308 SER A O 1
ATOM 2480 N N . LEU A 1 309 ? 9.493 -4.823 -36.401 1.00 85.06 309 LEU A N 1
ATOM 2481 C CA . LEU A 1 309 ? 9.015 -4.436 -37.738 1.00 85.06 309 LEU A CA 1
ATOM 2482 C C . LEU A 1 309 ? 8.128 -5.505 -38.390 1.00 85.06 309 LEU A C 1
ATOM 2484 O O . LEU A 1 309 ? 7.513 -5.220 -39.419 1.00 85.06 309 LEU A O 1
ATOM 2488 N N . GLU A 1 310 ? 8.148 -6.722 -37.852 1.00 84.44 310 GLU A N 1
ATOM 2489 C CA . GLU A 1 310 ? 7.412 -7.888 -38.342 1.00 84.44 310 GLU A CA 1
ATOM 2490 C C . GLU A 1 310 ? 6.140 -8.158 -37.517 1.00 84.44 310 GLU A C 1
ATOM 2492 O O . GLU A 1 310 ? 5.215 -8.772 -38.051 1.00 84.44 310 GLU A O 1
ATOM 2497 N N . ASP A 1 311 ? 6.088 -7.657 -36.275 1.00 68.38 311 ASP A N 1
ATOM 2498 C CA . ASP A 1 311 ? 4.933 -7.671 -35.357 1.00 68.38 311 ASP A CA 1
ATOM 2499 C C . ASP A 1 311 ? 3.961 -6.492 -35.591 1.00 68.38 311 ASP A C 1
ATOM 2501 O O . ASP A 1 311 ? 2.728 -6.709 -35.498 1.00 68.38 311 ASP A O 1
#

Radius of gyration: 30.02 Å; chains: 1; bounding box: 74×79×68 Å

Secondary structure (DSSP, 8-state):
-EEEEEEEESSSEEEEEEEEPSSS-EEEEE---TT-HHHHHHHHHHHHHHHTTS-TT-HHHHHHHHHHSSSSPP-HHHHHHHHHHHHHHHHHHHHHHTS-HHHHTT--S-S-----PPP--SSHHHHHHHHHHHHTTSEEEEEPPTTTS-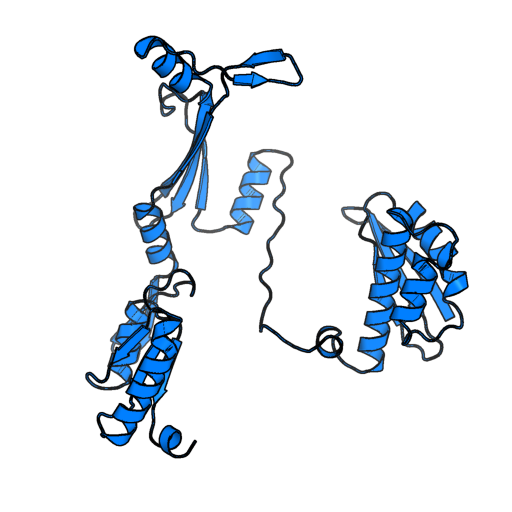TT-SEEEEEEEEETTEEEEEEEEEEEETHHHHHHHHHH-----EE-TTT--EE-PPEEEEEE-HHHHHHHHHHHHEEEEEETTEEEEEE---TTT-S-SEEEEESS--HHHHHHHHHHHHHHTTTS-EEE--SS-HHHHHHHHHHTT-SEEEEE-SGGGT-

Sequence (311 aa):
TAVKPFPIKADRPYLFVKVETDEGVYGIGEAGITWREWAVGGAIRHLQSLLVGQDPFRTEFLWQQMHRGAFFPAEKILCSAMSAIDIALWDIKGKALNQPVYNLIGGLTRDRVVCYPHTTGRTLDELLDSCRQAVKESLRLRQHGKKELAHYARECYDIDYLFPMGWAELEGIANRGDFDLVQHAKYSGKSLNYLDEETKEHIIPYIIEPSAGVDRSALAFLCDTYDEEPDKEEIRVLLHLHPTLAPIKVAVLPLSRREKLVAVAKKIYADLRPNWMIQYDDAQSIGRRYRRQDEIGTPLCVTVDFQSLED

Organism: NCBI:txid412755

pLDDT: mean 89.49, std 9.22, range [49.03, 98.44]

InterPro domains:
  IPR004154 Anticodon-binding [PF03129] (249-311)
  IPR013341 Mandelate racemase, N-terminal domain [PF02746] (12-106)
  IPR018110 Mandelate racemase/muconate lactonizing enzyme, conserved site [PS00908] (81-106)
  IPR027031 Glycyl-tRNA synthetase/DNA polymerase subunit gamma-2 [PTHR10745] (197-310)
  IPR029017 Enolase-like, N-terminal [G3DSA:3.30.390.10] (2-126)
  IPR029017 Enolase-like, N-terminal [SSF54826] (10-111)
  IPR036621 Anticodon-binding domain superfamily [G3DSA:3.40.50.800] (242-311)
  IPR045864 Class II Aminoacyl-tRNA synthetase/Biotinyl protein ligase (BPL) and lipoyl protein ligase (LPL) [G3DSA:3.30.930.10] (127-239)
  IPR045864 Class II Aminoacyl-tRNA synthetase/Biotinyl protein ligase (BPL) and lipoyl protein ligase (LPL) [SSF55681] (117-252)